Protein AF-A0A914VCS2-F1 (afdb_monomer)

Nearest PDB structures (foldseek):
  8whi-assembly1_A  TM=5.215E-01  e=3.392E-01  Homo sapiens
  4k92-assembly2_B  TM=4.241E-01  e=1.514E-01  Homo sapiens
  5oqr-assembly1_A  TM=2.358E-01  e=3.016E-02  Schizosaccharomyces pombe 972h-
  2ot8-assembly1_A  TM=2.738E-01  e=4.165E-02  Homo sapiens
  6igx-assembly2_D  TM=2.935E-01  e=9.716E-02  Homo sapiens

Solvent-accessible surface area (backbone atoms only — not comparable to full-atom values): 19300 Å² total; per-residue (Å²): 133,84,50,67,68,54,53,49,46,62,56,57,70,38,80,88,47,62,74,67,59,55,53,52,49,52,51,53,62,76,67,54,60,78,88,56,52,71,62,45,62,44,53,89,47,96,91,46,79,21,49,51,65,71,44,53,46,50,51,51,57,57,62,68,66,52,91,85,66,52,74,65,53,53,38,50,48,38,49,51,52,35,53,50,50,52,50,31,50,76,70,69,51,78,74,54,72,69,55,52,52,54,58,46,50,55,27,72,74,36,31,81,42,91,50,64,70,38,21,50,34,24,50,52,34,51,45,49,53,49,50,48,47,41,75,64,35,63,60,40,39,50,17,65,72,74,70,46,81,55,67,44,72,69,60,48,53,52,49,51,54,47,67,72,43,65,89,81,40,52,50,40,44,52,45,52,38,48,47,26,72,75,71,37,29,42,48,45,46,65,75,62,39,91,62,40,66,56,55,52,54,60,44,43,64,37,80,86,28,26,68,52,45,38,53,37,51,44,53,33,63,77,45,42,46,75,72,51,43,55,53,50,35,53,52,51,41,50,41,44,39,42,91,49,64,59,38,26,46,46,40,67,72,43,37,52,53,50,28,34,74,76,40,46,68,60,39,52,53,46,52,52,54,25,49,59,60,39,68,78,56,86,45,78,42,29,50,48,32,46,51,48,49,45,44,50,48,49,64,64,35,74,81,51,95,66,78,64,53,64,77,81,70,44,58,68,68,61,52,54,52,27,58,69,38,89,52,64,67,47,21,51,49,43,52,47,48,67,66,69,49,75,74,81,83,125

Secondary structure (DSSP, 8-state):
---HHHHHHHHHTTTTS-HHHHHHHHHHHHTS-GGGHHHHT--SSTT---HIIIIIIHHHHHHTT-S---HHHHHHHHHHHHHHHHHHHHTT-PPPHHHHHHHHHHHHHHTT-SSHHHHHHHHHHHHHHHHHHHHH-HHHHHHHHHT-----HHHHHHHHHHHTS-TT-HHHHHHHHHHHHHH-HHHHHHHH-TTHHHHHHHHTT-TTTHHHHHHHHHHHHHT--HHHHHHHHHHHHHHHTSS-HHHHHHIIIIIHHHHHHH-HHHHHHHHHHHHHHHHTS-SHHHHHHHHHHHHHHHHHHTTSSS---GGGTS-HHHHHHHHH-SSHHHHHHHHHHHHSSPP---

Mean predicted aligned error: 8.29 Å

Radius of gyration: 26.33 Å; Cα contacts (8 Å, |Δi|>4): 341; chains: 1; bounding box: 55×41×82 Å

Sequence (346 aa):
MLNVAELCALLAKQDDGSFVDSLLALRTILLLPSSSECHLNIRCCDQHSCFLTDRCLLRLLDASKRETLSSTQVHDIGRLLNSLVDTLRSLRISLSSAQKTSTLKYVWQYWDYPAEATRHQCIKLLESVLRLHLDDCVTCREARVDKSSAWCNWLVGVLETVVRSGEGLRSRYKALLCFATLTSPSTLTEKLGDDFPERLLLALNNRSVTVVVSELLCFLLSGASESQMRMWTTHLAAGLSSDCSWLRASLKERVIPLLFKNNSRMCISLLEEMSGELNNNPNNRTLDARLSIARLRLRFDKSSIESLSWNQLLDDDVMEDSLSHAEVELRLSAWHLLIDQPKLSQ

pLDDT: mean 85.02, std 12.31, range [35.25, 97.12]

Structure (mmCIF, N/CA/C/O backbone):
data_AF-A0A914VCS2-F1
#
_entry.id   AF-A0A914VCS2-F1
#
loop_
_atom_site.group_PDB
_atom_site.id
_atom_site.type_symbol
_atom_site.label_atom_id
_atom_site.label_alt_id
_atom_site.label_comp_id
_atom_site.label_asym_id
_atom_site.label_entity_id
_atom_site.label_seq_id
_atom_site.pdbx_PDB_ins_code
_atom_site.Cartn_x
_atom_site.Cartn_y
_atom_site.Cartn_z
_atom_site.occupancy
_atom_site.B_iso_or_equiv
_atom_site.auth_seq_id
_atom_site.auth_comp_id
_atom_site.auth_asym_id
_atom_site.auth_atom_id
_atom_site.pdbx_PDB_model_num
ATOM 1 N N . MET A 1 1 ? -31.214 12.475 29.892 1.00 47.31 1 MET A N 1
ATOM 2 C CA . MET A 1 1 ? -29.756 12.235 29.904 1.00 47.31 1 MET A CA 1
ATOM 3 C C . MET A 1 1 ? -29.535 10.988 30.728 1.00 47.31 1 MET A C 1
ATOM 5 O O . MET A 1 1 ? -30.020 10.980 31.849 1.00 47.31 1 MET A O 1
ATOM 9 N N . LEU A 1 2 ? -28.901 9.954 30.174 1.00 50.28 2 LEU A N 1
ATOM 10 C CA . LEU A 1 2 ? -28.537 8.776 30.962 1.00 50.28 2 LEU A CA 1
ATOM 11 C C . LEU A 1 2 ? -27.252 9.091 31.734 1.00 50.28 2 LEU A C 1
ATOM 13 O O . LEU A 1 2 ? -26.275 9.529 31.124 1.00 50.28 2 LEU A O 1
ATOM 17 N N . ASN A 1 3 ? -27.247 8.916 33.053 1.00 59.66 3 ASN A N 1
ATOM 18 C CA . ASN A 1 3 ? -26.027 9.069 33.845 1.00 59.66 3 ASN A CA 1
ATOM 19 C C . ASN A 1 3 ? -25.120 7.823 33.695 1.00 59.66 3 ASN A C 1
ATOM 21 O O . ASN A 1 3 ? -25.546 6.770 33.216 1.00 59.66 3 ASN A O 1
ATOM 25 N N . VAL A 1 4 ? -23.849 7.924 34.101 1.00 54.44 4 VAL A N 1
ATOM 26 C CA . VAL A 1 4 ? -22.877 6.814 33.991 1.00 54.44 4 VAL A CA 1
ATOM 27 C C . VAL A 1 4 ? -23.354 5.557 34.730 1.00 54.44 4 VAL A C 1
ATOM 29 O O . VAL A 1 4 ? -23.095 4.449 34.271 1.00 54.44 4 VAL A O 1
ATOM 32 N N . ALA A 1 5 ? -24.098 5.697 35.831 1.00 52.78 5 ALA A N 1
ATOM 33 C CA . ALA A 1 5 ? -24.648 4.562 36.569 1.00 52.78 5 ALA A CA 1
ATOM 34 C C . ALA A 1 5 ? -25.772 3.847 35.796 1.00 52.78 5 ALA A C 1
ATOM 36 O O . ALA A 1 5 ? -25.834 2.622 35.822 1.00 52.78 5 ALA A O 1
ATOM 37 N N . GLU A 1 6 ? -26.607 4.570 35.048 1.00 61.38 6 GLU A N 1
ATOM 38 C CA . GLU A 1 6 ? -27.643 4.005 34.174 1.00 61.38 6 GLU A CA 1
ATOM 39 C C . GLU A 1 6 ? -27.036 3.323 32.940 1.00 61.38 6 GLU A C 1
ATOM 41 O O . GLU A 1 6 ? -27.495 2.256 32.533 1.00 61.38 6 GLU A O 1
ATOM 46 N N . LEU A 1 7 ? -25.950 3.878 32.389 1.00 62.62 7 LEU A N 1
ATOM 47 C CA . LEU A 1 7 ? -25.159 3.250 31.323 1.00 62.62 7 LEU A CA 1
ATOM 48 C C . LEU A 1 7 ? -24.456 1.973 31.803 1.00 62.62 7 LEU A C 1
ATOM 50 O O . LEU A 1 7 ? -24.493 0.943 31.127 1.00 62.62 7 LEU A O 1
ATOM 54 N N . CYS A 1 8 ? -23.859 2.014 32.996 1.00 57.38 8 CYS A N 1
ATOM 55 C CA . CYS A 1 8 ? -23.298 0.840 33.656 1.00 57.38 8 CYS A CA 1
ATOM 56 C C . CYS A 1 8 ? -24.378 -0.201 33.961 1.00 57.38 8 CYS A C 1
ATOM 58 O O . CYS A 1 8 ? -24.124 -1.380 33.762 1.00 57.38 8 CYS A O 1
ATOM 60 N N . ALA A 1 9 ? -25.578 0.203 34.389 1.00 59.62 9 ALA A N 1
ATOM 61 C CA . ALA A 1 9 ? -26.693 -0.707 34.641 1.00 59.62 9 ALA A CA 1
ATOM 62 C C . ALA A 1 9 ? -27.235 -1.344 33.351 1.00 59.62 9 ALA A C 1
ATOM 64 O O . ALA A 1 9 ? -27.600 -2.516 33.368 1.00 59.62 9 ALA A O 1
ATOM 65 N N . LEU A 1 10 ? -27.249 -0.611 32.231 1.00 61.41 10 LEU A N 1
ATOM 66 C CA . LEU A 1 10 ? -27.598 -1.143 30.907 1.00 61.41 10 LEU A CA 1
ATOM 67 C C . LEU A 1 10 ? -26.599 -2.203 30.434 1.00 61.41 10 LEU A C 1
ATOM 69 O O . LEU A 1 10 ? -27.012 -3.234 29.910 1.00 61.41 10 LEU A O 1
ATOM 73 N N . LEU A 1 11 ? -25.300 -1.983 30.657 1.00 58.44 11 LEU A N 1
ATOM 74 C CA . LEU A 1 11 ? -24.283 -2.994 30.370 1.00 58.44 11 LEU A CA 1
ATOM 75 C C . LEU A 1 11 ? -24.355 -4.161 31.376 1.00 58.44 11 LEU A C 1
ATOM 77 O O . LEU A 1 11 ? -24.360 -5.319 30.965 1.00 58.44 11 LEU A O 1
ATOM 81 N N . ALA A 1 12 ? -24.460 -3.899 32.680 1.00 55.41 12 ALA A N 1
ATOM 82 C CA . ALA A 1 12 ? -24.444 -4.916 33.738 1.00 55.41 12 ALA A CA 1
ATOM 83 C C . ALA A 1 12 ? -25.676 -5.837 33.726 1.00 55.41 12 ALA A C 1
ATOM 85 O O . ALA A 1 12 ? -25.532 -7.038 33.923 1.00 55.41 12 ALA A O 1
ATOM 86 N N . LYS A 1 13 ? -26.878 -5.324 33.414 1.00 52.56 13 LYS A N 1
ATOM 87 C CA . LYS A 1 13 ? -28.100 -6.147 33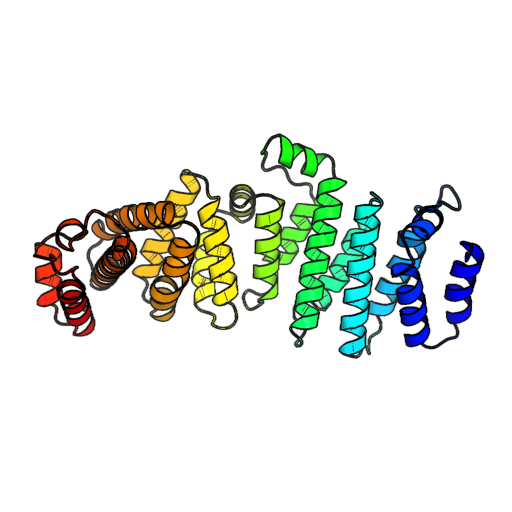.270 1.00 52.56 13 LYS A CA 1
ATOM 88 C C . LYS A 1 13 ? -28.026 -7.179 32.140 1.00 52.56 13 LYS A C 1
ATOM 90 O O . LYS A 1 13 ? -28.908 -8.022 32.039 1.00 52.56 13 LYS A O 1
ATOM 95 N N . GLN A 1 14 ? -27.012 -7.100 31.282 1.00 53.41 14 GLN A N 1
ATOM 96 C CA . GLN A 1 14 ? -26.847 -7.984 30.134 1.00 53.41 14 GLN A CA 1
ATOM 97 C C . GLN A 1 14 ? -25.684 -8.965 30.261 1.00 53.41 14 GLN A C 1
ATOM 99 O O . GLN A 1 14 ? -25.442 -9.707 29.313 1.00 53.41 14 GLN A O 1
ATOM 104 N N . ASP A 1 15 ? -25.004 -9.028 31.412 1.00 48.25 15 ASP A N 1
ATOM 105 C CA . ASP A 1 15 ? -24.100 -10.156 31.679 1.00 48.25 15 ASP A CA 1
ATOM 106 C C . ASP A 1 15 ? -24.869 -11.505 31.736 1.00 48.25 15 ASP A C 1
ATOM 108 O O . ASP A 1 15 ? -24.266 -12.545 31.493 1.00 48.25 15 ASP A O 1
ATOM 112 N N . ASP A 1 16 ? -26.206 -11.472 31.895 1.00 47.22 16 ASP A N 1
ATOM 113 C CA . ASP A 1 16 ? -27.136 -12.618 31.785 1.00 47.22 16 ASP A CA 1
ATOM 114 C C . ASP A 1 16 ? -27.896 -12.706 30.428 1.00 47.22 16 ASP A C 1
ATOM 116 O O . ASP A 1 16 ? -28.773 -13.555 30.256 1.00 47.22 16 ASP A O 1
ATOM 120 N N . GLY A 1 17 ? -27.614 -11.825 29.451 1.00 53.75 17 GLY A N 1
ATOM 121 C CA . GLY A 1 17 ? -28.426 -11.620 28.233 1.00 53.75 17 GLY A CA 1
ATOM 122 C C . GLY A 1 17 ? -27.715 -11.867 26.891 1.00 53.75 17 GLY A C 1
ATOM 123 O O . GLY A 1 17 ? -26.509 -12.107 26.823 1.00 53.75 17 GLY A O 1
ATOM 124 N N . SER A 1 18 ? -28.475 -11.816 25.783 1.00 60.72 18 SER A N 1
ATOM 125 C CA . SER A 1 18 ? -27.974 -12.142 24.440 1.00 60.72 18 SER A CA 1
ATOM 126 C C . SER A 1 18 ? -26.888 -11.160 23.971 1.00 60.72 18 SER A C 1
ATOM 128 O O . SER A 1 18 ? -27.003 -9.943 24.096 1.00 60.72 18 SER A O 1
ATOM 130 N N . PHE A 1 19 ? -25.826 -11.698 23.370 1.00 62.53 19 PHE A N 1
ATOM 131 C CA . PHE A 1 19 ? -24.707 -10.951 22.777 1.00 62.53 19 PHE A CA 1
ATOM 132 C C . PHE A 1 19 ? -25.129 -9.766 21.890 1.00 62.53 19 PHE A C 1
ATOM 134 O O . PHE A 1 19 ? -24.461 -8.733 21.848 1.00 62.53 19 PHE A O 1
ATOM 141 N N . VAL A 1 20 ? -26.239 -9.934 21.170 1.00 62.41 20 VAL A N 1
ATOM 142 C CA . VAL A 1 20 ? -26.783 -8.949 20.232 1.00 62.41 20 VAL A CA 1
ATOM 143 C C . VAL A 1 20 ? -27.270 -7.705 20.972 1.00 62.41 20 VAL A C 1
ATOM 145 O O . VAL A 1 20 ? -27.025 -6.587 20.516 1.00 62.41 20 VAL A O 1
ATOM 148 N N . ASP A 1 21 ? -27.867 -7.879 22.149 1.00 64.69 21 ASP A N 1
ATOM 149 C CA . ASP A 1 21 ? -28.397 -6.771 22.939 1.00 64.69 21 ASP A CA 1
ATOM 150 C C . ASP A 1 21 ? -27.270 -5.887 23.493 1.00 64.69 21 ASP A C 1
ATOM 152 O O . ASP A 1 21 ? -27.409 -4.662 23.544 1.00 64.69 21 ASP A O 1
ATOM 156 N N . SER A 1 22 ? -26.111 -6.483 23.803 1.00 66.25 22 SER A N 1
ATOM 157 C CA . SER A 1 22 ? -24.919 -5.747 24.247 1.00 66.25 22 SER A CA 1
ATOM 158 C C . SER A 1 22 ? -24.288 -4.928 23.127 1.00 66.25 22 SER A C 1
ATOM 160 O O . SER A 1 22 ? -23.850 -3.799 23.359 1.00 66.25 22 SER A O 1
ATOM 162 N N . LEU A 1 23 ? -24.283 -5.445 21.894 1.00 65.50 23 LEU A N 1
ATOM 163 C CA . LEU A 1 23 ? -23.828 -4.680 20.731 1.00 65.50 23 LEU A CA 1
ATOM 164 C C . LEU A 1 23 ? -24.790 -3.536 20.389 1.00 65.50 23 LEU A C 1
ATOM 166 O O . LEU A 1 23 ? -24.335 -2.444 20.047 1.00 65.50 23 LEU A O 1
ATOM 170 N N . LEU A 1 24 ? -26.103 -3.748 20.517 1.00 69.56 24 LEU A N 1
ATOM 171 C CA . LEU A 1 24 ? -27.112 -2.703 20.319 1.00 69.56 24 LEU A CA 1
ATOM 172 C C . LEU A 1 24 ? -27.000 -1.591 21.369 1.00 69.56 24 LEU A C 1
ATOM 174 O O . LEU A 1 24 ? -27.057 -0.409 21.017 1.00 69.56 24 LEU A O 1
ATOM 178 N N . ALA A 1 25 ? -26.775 -1.946 22.636 1.00 69.81 25 ALA A N 1
ATOM 179 C CA . ALA A 1 25 ? -26.539 -0.979 23.704 1.00 69.81 25 ALA A CA 1
ATOM 180 C C . ALA A 1 25 ? -25.274 -0.148 23.435 1.00 69.81 25 ALA A C 1
ATOM 182 O O . ALA A 1 25 ? -25.335 1.080 23.428 1.00 69.81 25 ALA A O 1
ATOM 183 N N . LEU A 1 26 ? -24.147 -0.795 23.114 1.00 69.75 26 LEU A N 1
ATOM 184 C CA . LEU A 1 26 ? -22.894 -0.103 22.785 1.00 69.75 26 LEU A CA 1
ATOM 185 C C . LEU A 1 26 ? -23.028 0.791 21.551 1.00 69.75 26 LEU A C 1
ATOM 187 O O . LEU A 1 26 ? -22.541 1.920 21.551 1.00 69.75 26 LEU A O 1
ATOM 191 N N . ARG A 1 27 ? -23.735 0.325 20.518 1.00 70.06 27 ARG A N 1
ATOM 192 C CA . ARG A 1 27 ? -24.045 1.129 19.332 1.00 70.06 27 ARG A CA 1
ATOM 193 C C . ARG A 1 27 ? -24.845 2.374 19.695 1.00 70.06 27 ARG A C 1
ATOM 195 O O . ARG A 1 27 ? -24.551 3.446 19.183 1.00 70.06 27 ARG A O 1
ATOM 202 N N . THR A 1 28 ? -25.836 2.237 20.571 1.00 72.06 28 THR A N 1
ATOM 203 C CA . THR A 1 28 ? -26.654 3.366 21.024 1.00 72.06 28 THR A CA 1
ATOM 204 C C . THR A 1 28 ? -25.795 4.387 21.761 1.00 72.06 28 THR A C 1
ATOM 206 O O . THR A 1 28 ? -25.890 5.570 21.464 1.00 72.06 28 THR A O 1
ATOM 209 N N . ILE A 1 29 ? -24.900 3.933 22.644 1.00 68.75 29 ILE A N 1
ATOM 210 C CA . ILE A 1 29 ? -23.992 4.792 23.419 1.00 68.75 29 ILE A CA 1
ATOM 211 C C . ILE A 1 29 ? -23.012 5.547 22.513 1.00 68.75 29 ILE A C 1
ATOM 213 O O . ILE A 1 29 ? -22.837 6.751 22.672 1.00 68.75 29 ILE A O 1
ATOM 217 N N . LEU A 1 30 ? -22.392 4.856 21.552 1.00 67.69 30 LEU A N 1
ATOM 218 C CA . LEU A 1 30 ? -21.390 5.439 20.650 1.00 67.69 30 LEU A CA 1
ATOM 219 C C . LEU A 1 30 ? -21.984 6.355 19.570 1.00 67.69 30 LEU A C 1
ATOM 221 O O . LEU A 1 30 ? -21.239 7.067 18.905 1.00 67.69 30 LEU A O 1
ATOM 225 N N . LEU A 1 31 ? -23.306 6.337 19.386 1.00 68.75 31 LEU A N 1
ATOM 226 C CA . LEU A 1 31 ? -24.029 7.213 18.458 1.00 68.75 31 LEU A CA 1
ATOM 227 C C . LEU A 1 31 ? -24.769 8.357 19.172 1.00 68.75 31 LEU A C 1
ATOM 229 O O . LEU A 1 31 ? -25.534 9.077 18.527 1.00 68.75 31 LEU A O 1
ATOM 233 N N . LEU A 1 32 ? -24.580 8.529 20.487 1.00 65.94 32 LEU A N 1
ATOM 234 C CA . LEU A 1 32 ? -25.191 9.634 21.223 1.00 65.94 32 LEU A CA 1
ATOM 235 C C . LEU A 1 32 ? -24.641 10.993 20.738 1.00 65.94 32 LEU A C 1
ATOM 237 O O . LEU A 1 32 ? -23.452 11.098 20.444 1.00 65.94 32 LEU A O 1
ATOM 241 N N . PRO A 1 33 ? -25.471 12.055 20.687 1.00 55.56 33 PRO A N 1
ATOM 242 C CA . PRO A 1 33 ? -25.037 13.392 20.277 1.00 55.56 33 PRO A CA 1
ATOM 243 C C . PRO A 1 33 ? -23.915 13.946 21.163 1.00 55.56 33 PRO A C 1
ATOM 245 O O . PRO A 1 33 ? -23.874 13.664 22.364 1.00 55.56 33 PRO A O 1
ATOM 248 N N . SER A 1 34 ? -23.078 14.819 20.598 1.00 53.75 34 SER A N 1
ATOM 249 C CA . SER A 1 34 ? -21.844 15.361 21.193 1.00 53.75 34 SER A CA 1
ATOM 250 C C . SER A 1 34 ? -22.007 16.007 22.577 1.00 53.75 34 SER A C 1
ATOM 252 O O . SER A 1 34 ? -21.081 16.011 23.380 1.00 53.75 34 SER A O 1
ATOM 254 N N . SER A 1 35 ? -23.205 16.490 22.923 1.00 46.53 35 SER A N 1
ATOM 255 C CA . SER A 1 35 ? -23.522 17.007 24.265 1.00 46.53 35 SER A CA 1
ATOM 256 C C . SER A 1 35 ? -23.464 15.944 25.376 1.00 46.53 35 SER A C 1
ATOM 258 O O . SER A 1 35 ? -23.393 16.288 26.552 1.00 46.53 35 SER A O 1
ATOM 260 N N . SER A 1 36 ? -23.500 14.655 25.021 1.00 51.56 36 SER A N 1
ATOM 261 C CA . SER A 1 36 ? -23.467 13.503 25.942 1.00 51.56 36 SER A CA 1
ATOM 262 C C . SER A 1 36 ? -22.050 12.972 26.189 1.00 51.56 36 SER A C 1
ATOM 264 O O . SER A 1 36 ? -21.826 12.231 27.146 1.00 51.56 36 SER A O 1
ATOM 266 N N . GLU A 1 37 ? -21.086 13.347 25.340 1.00 55.19 37 GLU A N 1
ATOM 267 C CA . GLU A 1 37 ? -19.701 12.855 25.383 1.00 55.19 37 GLU A CA 1
ATOM 268 C C . GLU A 1 37 ? -18.983 13.263 26.680 1.00 55.19 37 GLU A C 1
ATOM 270 O O . GLU A 1 37 ? -18.109 12.545 27.169 1.00 55.19 37 GLU A O 1
ATOM 275 N N . CYS A 1 38 ? -19.428 14.360 27.305 1.00 52.78 38 CYS A N 1
ATOM 276 C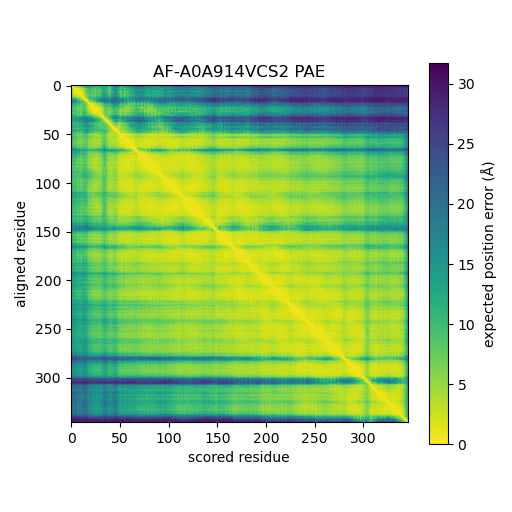 CA . CYS A 1 38 ? -18.862 14.885 28.545 1.00 52.78 38 CYS A CA 1
ATOM 277 C C . CYS A 1 38 ? -18.992 13.916 29.735 1.00 52.78 38 CYS A C 1
ATOM 279 O O . CYS A 1 38 ? -18.153 13.954 30.629 1.00 52.78 38 CYS A O 1
ATOM 281 N N . HIS A 1 39 ? -19.994 13.024 29.747 1.00 60.91 39 HIS A N 1
ATOM 282 C CA . HIS A 1 39 ? -20.167 12.027 30.816 1.00 60.91 39 HIS A CA 1
ATOM 283 C C . HIS A 1 39 ? -19.402 10.722 30.565 1.00 60.91 39 HIS A C 1
ATOM 285 O O . HIS A 1 39 ? -19.072 10.010 31.510 1.00 60.91 39 HIS A O 1
ATOM 291 N N . LEU A 1 40 ? -19.083 10.417 29.305 1.00 67.25 40 LEU A N 1
ATOM 292 C CA . LEU A 1 40 ? -18.370 9.195 28.915 1.00 67.25 40 LEU A CA 1
ATOM 293 C C . LEU A 1 40 ? -16.860 9.278 29.206 1.00 67.25 40 LEU A C 1
ATOM 295 O O . LEU A 1 40 ? -16.197 8.247 29.331 1.00 67.25 40 LEU A O 1
ATOM 299 N N . ASN A 1 41 ? -16.336 10.500 29.362 1.00 68.56 41 ASN A N 1
ATOM 300 C CA . ASN A 1 41 ? -14.940 10.794 29.703 1.00 68.56 41 ASN A CA 1
ATOM 301 C C . ASN A 1 41 ? -14.699 11.003 31.216 1.00 68.56 41 ASN A C 1
ATOM 303 O O . ASN A 1 41 ? -13.614 11.401 31.632 1.00 68.56 41 ASN A O 1
ATOM 307 N N . ILE A 1 42 ? -15.703 10.772 32.069 1.00 68.31 42 ILE A N 1
ATOM 308 C CA . ILE A 1 42 ? -15.546 10.971 33.515 1.00 68.31 42 ILE A CA 1
ATOM 309 C C . ILE A 1 42 ? -14.862 9.749 34.133 1.00 68.31 42 ILE A C 1
ATOM 311 O O . ILE A 1 42 ? -15.289 8.607 33.944 1.00 68.31 42 ILE A O 1
ATOM 315 N N . ARG A 1 43 ? -13.810 10.007 34.912 1.00 72.12 43 ARG A N 1
ATOM 316 C CA . ARG A 1 43 ? -13.189 9.024 35.805 1.00 72.12 43 ARG A CA 1
ATOM 317 C C . ARG A 1 43 ? -14.084 8.796 37.011 1.00 72.12 43 ARG A C 1
ATOM 319 O O . ARG A 1 43 ? -14.485 9.757 37.661 1.00 72.12 43 ARG A O 1
ATOM 326 N N . CYS A 1 44 ? -14.376 7.539 37.337 1.00 73.31 44 CYS A N 1
ATOM 327 C CA . CYS A 1 44 ? -15.100 7.228 38.571 1.00 73.31 44 CYS A CA 1
ATOM 328 C C . CYS A 1 44 ? -14.175 7.149 39.799 1.00 73.31 44 CYS A C 1
ATOM 330 O O . CYS A 1 44 ? -14.643 7.374 40.911 1.00 73.31 44 CYS A O 1
ATOM 332 N N . CYS A 1 45 ? -12.885 6.848 39.611 1.00 74.62 45 CYS A N 1
ATOM 333 C CA . CYS A 1 45 ? -11.844 6.868 40.644 1.00 74.62 45 CYS A CA 1
ATOM 334 C C . CYS A 1 45 ? -10.441 6.860 40.007 1.00 74.62 45 CYS A C 1
ATOM 336 O O . CYS A 1 45 ? -10.318 6.725 38.790 1.00 74.62 45 CYS A O 1
ATOM 338 N N . ASP A 1 46 ? -9.386 6.934 40.825 1.00 72.81 46 ASP A N 1
ATOM 339 C CA . ASP A 1 46 ? -7.983 6.949 40.367 1.00 72.81 46 ASP A CA 1
ATOM 340 C C . ASP A 1 46 ? -7.545 5.673 39.627 1.00 72.81 46 ASP A C 1
ATOM 342 O O . ASP A 1 46 ? -6.568 5.689 38.882 1.00 72.81 46 ASP A O 1
ATOM 346 N N . GLN A 1 47 ? -8.271 4.566 39.811 1.00 72.44 47 GLN A N 1
ATOM 347 C CA . GLN A 1 47 ? -7.991 3.287 39.148 1.00 72.44 47 GLN A CA 1
ATOM 348 C C . GLN A 1 47 ? -8.608 3.181 37.745 1.00 72.44 47 GLN A C 1
ATOM 350 O O . GLN A 1 47 ? -8.262 2.264 37.004 1.00 72.44 47 GLN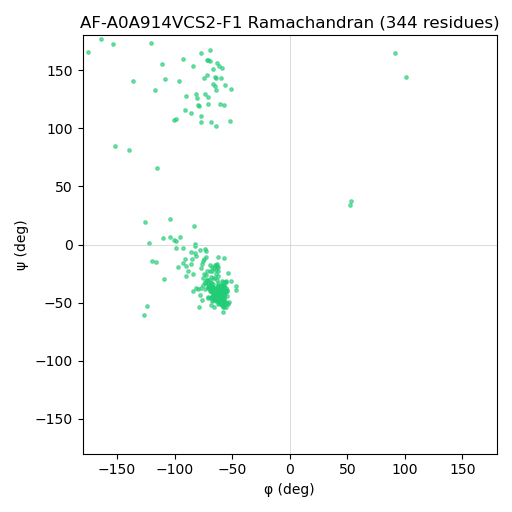 A O 1
ATOM 355 N N . HIS A 1 48 ? -9.516 4.091 37.379 1.00 75.56 48 HIS A N 1
ATOM 356 C CA . HIS A 1 48 ? -10.256 4.044 36.120 1.00 75.56 48 HIS A CA 1
ATOM 357 C C . HIS A 1 48 ? -9.930 5.254 35.242 1.00 75.56 48 HIS A C 1
ATOM 359 O O . HIS A 1 48 ? -9.934 6.401 35.688 1.00 75.56 48 HIS A O 1
ATOM 365 N N . SER A 1 49 ? -9.664 4.986 33.967 1.00 79.50 49 SER A N 1
ATOM 366 C CA . SER A 1 49 ? -9.294 5.971 32.952 1.00 79.50 49 SER A CA 1
ATOM 367 C C . SER A 1 49 ? -10.519 6.718 32.436 1.00 79.50 49 SER A C 1
ATOM 369 O O . SER A 1 49 ? -10.523 7.947 32.452 1.00 79.50 49 SER A O 1
ATOM 371 N N . CYS A 1 50 ? -11.534 5.980 31.976 1.00 83.94 50 CYS A N 1
ATOM 372 C CA . CYS A 1 50 ? -12.871 6.455 31.615 1.00 83.94 50 CYS A CA 1
ATOM 373 C C . CYS A 1 50 ? -13.773 5.264 31.238 1.00 83.94 50 CYS A C 1
ATOM 375 O O . CYS A 1 50 ? -13.311 4.156 30.952 1.00 83.94 50 CYS A O 1
ATOM 377 N N . PHE A 1 51 ? -15.086 5.497 31.174 1.00 82.75 51 PHE A N 1
ATOM 378 C CA . PHE A 1 51 ? -16.067 4.460 30.829 1.00 82.75 51 PHE A CA 1
ATOM 379 C C . PHE A 1 51 ? -15.825 3.831 29.442 1.00 82.75 51 PHE A C 1
ATOM 381 O O . PHE A 1 51 ? -16.026 2.627 29.244 1.00 82.75 51 PHE A O 1
ATOM 388 N N . LEU A 1 52 ? -15.360 4.630 28.479 1.00 84.75 52 LEU A N 1
ATOM 389 C CA . LEU A 1 52 ? -15.095 4.175 27.113 1.00 84.75 52 LEU A CA 1
ATOM 390 C C . LEU A 1 52 ? -13.968 3.135 27.050 1.00 84.75 52 LEU A C 1
ATOM 392 O O . LEU A 1 52 ? -14.121 2.099 26.402 1.00 84.75 52 LEU A O 1
ATOM 396 N N . THR A 1 53 ? -12.852 3.372 27.739 1.00 86.75 53 THR A N 1
ATOM 397 C CA . THR A 1 53 ? -11.703 2.455 27.727 1.00 86.75 53 THR A CA 1
ATOM 398 C C . THR A 1 53 ? -11.908 1.268 28.656 1.00 86.75 53 THR A C 1
ATOM 400 O O . THR A 1 53 ? -11.541 0.146 28.314 1.00 86.75 53 THR A O 1
ATOM 403 N N . ASP A 1 54 ? -12.514 1.500 29.818 1.00 83.00 54 ASP A N 1
ATOM 404 C CA . ASP A 1 54 ? -12.531 0.509 30.894 1.00 83.00 54 ASP A CA 1
ATOM 405 C C . ASP A 1 54 ? -13.736 -0.429 30.803 1.00 83.00 54 ASP A C 1
ATOM 407 O O . ASP A 1 54 ? -13.727 -1.505 31.392 1.00 83.00 54 ASP A O 1
ATOM 411 N N . ARG A 1 55 ? -14.787 -0.053 30.062 1.00 82.94 55 ARG A N 1
ATOM 412 C CA . ARG A 1 55 ? -15.974 -0.900 29.871 1.00 82.94 55 ARG A CA 1
ATOM 413 C C . ARG A 1 55 ? -16.285 -1.155 28.409 1.00 82.94 55 ARG A C 1
ATOM 415 O O . ARG A 1 55 ? -16.390 -2.318 28.025 1.00 82.94 55 ARG A O 1
ATOM 422 N N . CYS A 1 56 ? -16.407 -0.112 27.588 1.00 85.31 56 CYS A N 1
ATOM 423 C CA . CYS A 1 56 ? -16.825 -0.291 26.193 1.00 85.31 56 CYS A CA 1
ATOM 424 C C . CYS A 1 56 ? -15.768 -1.043 25.373 1.00 85.31 56 CYS A C 1
ATOM 426 O O . CYS A 1 56 ? -16.098 -2.027 24.711 1.00 85.31 56 CYS A O 1
ATOM 428 N N . LEU A 1 57 ? -14.497 -0.630 25.456 1.00 89.69 57 LEU A N 1
ATOM 429 C CA . LEU A 1 57 ? -13.407 -1.298 24.741 1.00 89.69 57 LEU A CA 1
ATOM 430 C C . LEU A 1 57 ? -13.241 -2.746 25.204 1.00 89.69 57 LEU A C 1
ATOM 432 O O . LEU A 1 57 ? -13.229 -3.650 24.371 1.00 89.69 57 LEU A O 1
ATOM 436 N N . LEU A 1 58 ? -13.147 -2.971 26.520 1.00 87.25 58 LEU A N 1
ATOM 437 C CA . LEU A 1 58 ? -12.978 -4.317 27.075 1.00 87.25 58 LEU A CA 1
ATOM 438 C C . LEU A 1 58 ? -14.108 -5.248 26.636 1.00 87.25 58 LEU A C 1
ATOM 440 O O . LEU A 1 58 ? -13.829 -6.327 26.122 1.00 87.25 58 LEU A O 1
ATOM 444 N N . ARG A 1 59 ? -15.369 -4.805 26.719 1.00 86.44 59 ARG A N 1
ATOM 445 C CA . ARG A 1 59 ? -16.502 -5.626 26.278 1.00 86.44 59 ARG A CA 1
ATOM 446 C C . ARG A 1 59 ? -16.471 -5.958 24.794 1.00 86.44 59 ARG A C 1
ATOM 448 O O . ARG A 1 59 ? -16.775 -7.093 24.450 1.00 86.44 59 ARG A O 1
ATOM 455 N N . LEU A 1 60 ? -16.102 -5.019 23.920 1.00 89.44 60 LEU A N 1
ATOM 456 C CA . LEU A 1 60 ? -15.976 -5.301 22.484 1.00 89.44 60 LEU A CA 1
ATOM 457 C C . LEU A 1 60 ? -14.850 -6.303 22.190 1.00 89.44 60 LEU A C 1
ATOM 459 O O . LEU A 1 60 ? -15.008 -7.174 21.336 1.00 89.44 60 LEU A O 1
ATOM 463 N N . LEU A 1 61 ? -13.730 -6.209 22.910 1.00 91.06 61 LEU A N 1
ATOM 464 C CA . LEU A 1 61 ? -12.605 -7.133 22.756 1.00 91.06 61 LEU A CA 1
ATOM 465 C C . LEU A 1 61 ? -12.892 -8.515 23.352 1.00 91.06 61 LEU A C 1
ATOM 467 O O . LEU A 1 61 ? -12.423 -9.517 22.824 1.00 91.06 61 LEU A O 1
ATOM 471 N N . ASP A 1 62 ? -13.661 -8.605 24.433 1.00 88.69 62 ASP A N 1
ATOM 472 C CA . ASP A 1 62 ? -14.089 -9.893 24.986 1.00 88.69 62 ASP A CA 1
ATOM 473 C C . ASP A 1 62 ? -15.171 -10.537 24.115 1.00 88.69 62 ASP A C 1
ATOM 475 O O . ASP A 1 62 ? -15.127 -11.737 23.843 1.00 88.69 62 ASP A O 1
ATOM 479 N N . ALA A 1 63 ? -16.081 -9.725 23.574 1.00 85.94 63 ALA A N 1
ATOM 480 C CA . ALA A 1 63 ? -17.034 -10.129 22.548 1.00 85.94 63 ALA A CA 1
ATOM 481 C C . ALA A 1 63 ? -16.340 -10.755 21.329 1.00 85.94 63 ALA A C 1
ATOM 483 O O . ALA A 1 63 ? -16.828 -11.752 20.798 1.00 85.94 63 ALA A O 1
ATOM 484 N N . SER A 1 64 ? -15.193 -10.215 20.909 1.00 88.88 64 SER A N 1
ATOM 485 C CA . SER A 1 64 ? -14.485 -10.690 19.719 1.00 88.88 64 SER A CA 1
ATOM 486 C C . SER A 1 64 ? -13.735 -12.011 19.890 1.00 88.88 64 SER A C 1
ATOM 488 O O . SER A 1 64 ? -13.310 -12.596 18.893 1.00 88.88 64 SER A O 1
ATOM 490 N N . LYS A 1 65 ? -13.536 -12.465 21.134 1.00 87.38 65 LYS A N 1
ATOM 491 C CA . LYS A 1 65 ? -12.826 -13.714 21.461 1.00 87.38 65 LYS A CA 1
ATOM 492 C C . LYS A 1 65 ? -13.728 -14.949 21.432 1.00 87.38 65 LYS A C 1
ATOM 494 O O . LYS A 1 65 ? -13.228 -16.054 21.606 1.00 87.38 65 LYS A O 1
ATOM 499 N N . ARG A 1 66 ? -15.042 -14.783 21.258 1.00 84.00 66 ARG A N 1
ATOM 500 C CA . ARG A 1 66 ? -15.985 -15.909 21.209 1.00 84.00 66 ARG A CA 1
ATOM 501 C C . ARG A 1 66 ? -15.678 -16.794 19.995 1.00 84.00 66 ARG A C 1
ATOM 503 O O . ARG A 1 66 ? -15.519 -16.283 18.892 1.00 84.00 66 ARG A O 1
ATOM 510 N N . GLU A 1 67 ? -15.622 -18.110 20.198 1.00 70.69 67 GLU A N 1
ATOM 511 C CA . GLU A 1 67 ? -15.192 -19.072 19.167 1.00 70.69 67 GLU A CA 1
ATOM 512 C C . GLU A 1 67 ? -16.136 -19.132 17.954 1.00 70.69 67 GLU A C 1
ATOM 514 O O . GLU A 1 67 ? -15.698 -19.393 16.837 1.00 70.69 67 GLU A O 1
ATOM 519 N N . THR A 1 68 ? -17.426 -18.842 18.143 1.00 79.56 68 THR A N 1
ATOM 520 C CA . THR A 1 68 ? -18.459 -18.959 17.102 1.00 79.56 68 THR A CA 1
ATOM 521 C C . THR A 1 68 ? -19.053 -17.599 16.731 1.00 79.56 68 THR A C 1
ATOM 523 O O . THR A 1 68 ? -20.227 -17.327 16.995 1.00 79.56 68 THR A O 1
ATOM 526 N N . LEU A 1 69 ? -18.246 -16.718 16.136 1.00 85.12 69 LEU A N 1
ATOM 527 C CA . LEU A 1 69 ? -18.734 -15.448 15.589 1.00 85.12 69 LEU A CA 1
ATOM 528 C C . LEU A 1 69 ? -19.151 -15.603 14.124 1.00 85.12 69 LEU A C 1
ATOM 530 O O . LEU A 1 69 ? -18.383 -16.059 13.277 1.00 85.12 69 LEU A O 1
ATOM 534 N N . SER A 1 70 ? -20.370 -15.171 13.812 1.00 87.88 70 SER A N 1
ATOM 535 C CA . SER A 1 70 ? -20.828 -15.018 12.429 1.00 87.88 70 SER A CA 1
ATOM 536 C C . SER A 1 70 ? -20.129 -13.841 11.738 1.00 87.88 70 SER A C 1
ATOM 538 O O . SER A 1 70 ? -19.649 -12.906 12.382 1.00 87.88 70 SER A O 1
ATOM 540 N N . SER A 1 71 ? -20.104 -13.852 10.404 1.00 87.06 71 SER A N 1
ATOM 541 C CA . SER A 1 71 ? -19.476 -12.794 9.600 1.00 87.06 71 SER A CA 1
ATOM 542 C C . SER A 1 71 ? -20.046 -11.399 9.881 1.00 87.06 71 SER A C 1
ATOM 544 O O . SER A 1 71 ? -19.295 -10.422 9.903 1.00 87.06 71 SER A O 1
ATOM 546 N N . THR A 1 72 ? -21.352 -11.304 10.146 1.00 88.19 72 THR A N 1
ATOM 547 C CA . THR A 1 72 ? -22.034 -10.058 10.523 1.00 88.19 72 THR A CA 1
ATOM 548 C C . THR A 1 72 ? -21.562 -9.554 11.880 1.00 88.19 72 THR A C 1
ATOM 550 O O . THR A 1 72 ? -21.251 -8.375 12.013 1.00 88.19 72 THR A O 1
ATOM 553 N N . GLN A 1 73 ? -21.417 -10.444 12.863 1.00 89.69 73 GLN A N 1
ATOM 554 C CA . GLN A 1 73 ? -20.933 -10.084 14.195 1.00 89.69 73 GLN A CA 1
ATOM 555 C C . GLN A 1 73 ? -19.480 -9.614 14.159 1.00 89.69 73 GLN A C 1
ATOM 557 O O . GLN A 1 73 ? -19.169 -8.591 14.762 1.00 89.69 73 GLN A O 1
ATOM 562 N N . VAL A 1 74 ? -18.601 -10.298 13.416 1.00 91.00 74 VAL A N 1
ATOM 563 C CA . VAL A 1 74 ? -17.220 -9.830 13.214 1.00 91.00 74 VAL A CA 1
ATOM 564 C C . VAL A 1 74 ? -17.239 -8.429 12.596 1.00 91.00 74 VAL A C 1
ATOM 566 O O . VAL A 1 74 ? -16.618 -7.504 13.111 1.00 91.00 74 VAL A O 1
ATOM 569 N N . HIS A 1 75 ? -18.013 -8.219 11.532 1.00 90.38 75 HIS A N 1
ATOM 570 C CA . HIS A 1 75 ? -18.112 -6.899 10.913 1.00 90.38 75 HIS A CA 1
ATOM 571 C C . HIS A 1 75 ? -18.618 -5.814 11.886 1.00 90.38 75 HIS A C 1
ATOM 573 O O . HIS A 1 75 ? -18.034 -4.729 11.956 1.00 90.38 75 HIS A O 1
ATOM 579 N N . ASP A 1 76 ? -19.664 -6.106 12.662 1.00 88.25 76 ASP A N 1
ATOM 580 C CA . ASP A 1 76 ? -20.267 -5.171 13.614 1.00 88.25 76 ASP A CA 1
ATOM 581 C C . ASP A 1 76 ? -19.327 -4.804 14.761 1.00 88.25 76 ASP A C 1
ATOM 583 O O . ASP A 1 76 ? -19.195 -3.618 15.076 1.00 88.25 76 ASP A O 1
ATOM 587 N N . ILE A 1 77 ? -18.622 -5.781 15.340 1.00 91.06 77 ILE A N 1
ATOM 588 C CA . ILE A 1 77 ? -17.591 -5.518 16.351 1.00 91.06 77 ILE A CA 1
ATOM 589 C C . ILE A 1 77 ? -16.506 -4.618 15.758 1.00 91.06 77 ILE A C 1
ATOM 591 O O . ILE A 1 77 ? -16.157 -3.605 16.361 1.00 91.06 77 ILE A O 1
ATOM 595 N N . GLY A 1 78 ? -16.000 -4.942 14.563 1.00 92.62 78 GLY A N 1
ATOM 596 C CA . GLY A 1 78 ? -14.973 -4.142 13.894 1.00 92.62 78 GLY A CA 1
ATOM 597 C C . GLY A 1 78 ? -15.416 -2.698 13.652 1.00 92.62 78 GLY A C 1
ATOM 598 O O . GLY A 1 78 ? -14.646 -1.764 13.879 1.00 92.62 78 GLY A O 1
ATOM 599 N N . ARG A 1 79 ? -16.673 -2.493 13.250 1.00 91.31 79 ARG A N 1
ATOM 600 C CA . ARG A 1 79 ? -17.256 -1.158 13.075 1.00 91.31 79 ARG A CA 1
ATOM 601 C C . ARG A 1 79 ? -17.349 -0.396 14.399 1.00 91.31 79 ARG A C 1
ATO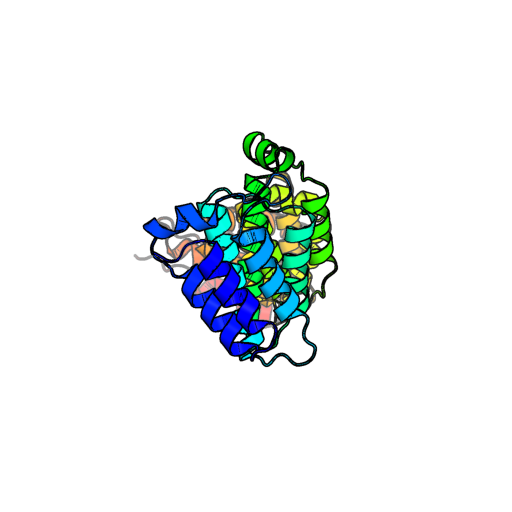M 603 O O . ARG A 1 79 ? -16.970 0.770 14.443 1.00 91.31 79 ARG A O 1
ATOM 610 N N . LEU A 1 80 ? -17.819 -1.040 15.468 1.00 89.94 80 LEU A N 1
ATOM 611 C CA . LEU A 1 80 ? -17.933 -0.415 16.790 1.00 89.94 80 LEU A CA 1
ATOM 612 C C . LEU A 1 80 ? -16.565 -0.086 17.391 1.00 89.94 80 LEU A C 1
ATOM 614 O O . LEU A 1 80 ? -16.406 0.988 17.964 1.00 89.94 80 LEU A O 1
ATOM 618 N N . LEU A 1 81 ? -15.568 -0.958 17.212 1.00 94.12 81 LEU A N 1
ATOM 619 C CA . LEU A 1 81 ? -14.187 -0.684 17.611 1.00 94.12 81 LEU A CA 1
ATOM 620 C C . LEU A 1 81 ? -13.628 0.536 16.872 1.00 94.12 81 LEU A C 1
ATOM 622 O O . LEU A 1 81 ? -13.025 1.395 17.507 1.00 94.12 81 LEU A O 1
ATOM 626 N N . ASN A 1 82 ? -13.862 0.650 15.560 1.00 92.06 82 ASN A N 1
ATOM 627 C CA . ASN A 1 82 ? -13.465 1.835 14.793 1.00 92.06 82 ASN A CA 1
ATOM 628 C C . ASN A 1 82 ? -14.110 3.108 15.349 1.00 92.06 82 ASN A C 1
ATOM 630 O O . ASN A 1 82 ? -13.400 4.061 15.656 1.00 92.06 82 ASN A O 1
ATOM 634 N N . SER A 1 83 ? -15.436 3.106 15.522 1.00 89.25 83 SER A N 1
ATOM 635 C CA . SER A 1 83 ? -16.161 4.250 16.083 1.00 89.25 83 SER A CA 1
ATOM 636 C C . SER A 1 83 ? -15.637 4.628 17.466 1.00 89.25 83 SER A C 1
ATOM 638 O O . SER A 1 83 ? -15.376 5.797 17.716 1.00 89.25 83 SER A O 1
ATOM 640 N N . LEU A 1 84 ? -15.411 3.644 18.337 1.00 90.88 84 LEU A N 1
ATOM 641 C CA . LEU A 1 84 ? -14.872 3.871 19.671 1.00 90.88 84 LEU A CA 1
ATOM 642 C C . LEU A 1 84 ? -13.475 4.501 19.623 1.00 90.88 84 LEU A C 1
ATOM 644 O O . LEU A 1 84 ? -13.243 5.489 20.308 1.00 90.88 84 LEU A O 1
ATOM 648 N N . VAL A 1 85 ? -12.546 3.965 18.824 1.00 91.38 85 VAL A N 1
ATOM 649 C CA . VAL A 1 85 ? -11.185 4.522 18.711 1.00 91.38 85 VAL A CA 1
ATOM 650 C C . VAL A 1 85 ? -11.211 5.929 18.105 1.00 91.38 85 VAL A C 1
ATOM 652 O O . VAL A 1 85 ? -10.475 6.801 18.565 1.00 91.38 85 VAL A O 1
ATOM 655 N N . ASP A 1 86 ? -12.082 6.180 17.126 1.00 88.38 86 ASP A N 1
ATOM 656 C CA . ASP A 1 86 ? -12.272 7.512 16.548 1.00 88.38 86 ASP A CA 1
ATOM 657 C C . ASP A 1 86 ? -12.796 8.513 17.599 1.00 88.38 86 ASP A C 1
ATOM 659 O O . ASP A 1 86 ? -12.267 9.624 17.682 1.00 88.38 86 ASP A O 1
ATOM 663 N N . THR A 1 87 ? -13.753 8.110 18.446 1.00 85.81 87 THR A N 1
ATOM 664 C CA . THR A 1 87 ? -14.253 8.909 19.582 1.00 85.81 87 THR A CA 1
ATOM 665 C C . THR A 1 87 ? -13.178 9.132 20.647 1.00 85.81 87 THR A C 1
ATOM 667 O O . THR A 1 87 ? -13.019 10.238 21.154 1.00 85.81 87 THR A O 1
ATOM 670 N N . LEU A 1 88 ? -12.391 8.110 20.991 1.00 89.06 88 LEU A N 1
ATOM 671 C CA . LEU A 1 88 ? -11.282 8.271 21.938 1.00 89.06 88 LEU A CA 1
ATOM 672 C C . LEU A 1 88 ? -10.274 9.302 21.423 1.00 89.06 88 LEU A C 1
ATOM 674 O O . LEU A 1 88 ? -9.838 10.171 22.175 1.00 89.06 88 LEU A O 1
ATOM 678 N N . ARG A 1 89 ? -9.961 9.261 20.124 1.00 87.56 89 ARG A N 1
ATOM 679 C CA . ARG A 1 89 ? -9.079 10.239 19.487 1.00 87.56 89 ARG A CA 1
ATOM 680 C C . ARG A 1 89 ? -9.678 11.650 19.488 1.00 87.56 89 ARG A C 1
ATOM 682 O O . ARG A 1 89 ? -8.951 12.589 19.802 1.00 87.56 89 ARG A O 1
ATOM 689 N N . SER A 1 90 ? -10.966 11.826 19.168 1.00 86.81 90 SER A N 1
ATOM 690 C CA . SER A 1 90 ? -11.604 13.158 19.188 1.00 86.81 90 SER A CA 1
ATOM 691 C C . SER A 1 90 ? -11.609 13.769 20.591 1.00 86.81 90 SER A C 1
ATOM 693 O O . SER A 1 90 ? -11.367 14.965 20.744 1.00 86.81 90 SER A O 1
ATOM 695 N N . LEU A 1 91 ? -11.788 12.932 21.614 1.00 85.00 91 LEU A N 1
ATOM 696 C CA . LEU A 1 91 ? -11.747 13.318 23.024 1.00 85.00 91 LEU A CA 1
ATOM 697 C C . LEU A 1 91 ? -10.324 13.398 23.605 1.00 85.00 91 LEU A C 1
ATOM 699 O O . LEU A 1 91 ? -10.173 13.713 24.784 1.00 85.00 91 LEU A O 1
ATOM 703 N N . ARG A 1 92 ? -9.283 13.132 22.799 1.00 86.62 92 ARG A N 1
ATOM 704 C CA . ARG A 1 92 ? -7.867 13.078 23.216 1.00 86.62 92 ARG A CA 1
ATOM 705 C C . ARG A 1 92 ? -7.618 12.137 24.402 1.00 86.62 92 ARG A C 1
ATOM 707 O O . ARG A 1 92 ? -6.808 12.423 25.281 1.00 86.62 92 ARG A O 1
ATOM 714 N N . ILE A 1 93 ? -8.327 11.014 24.425 1.00 87.25 93 ILE A N 1
ATOM 715 C CA . ILE A 1 93 ? -8.173 9.966 25.429 1.00 87.25 93 ILE A CA 1
ATOM 716 C C . ILE A 1 93 ? -7.144 8.958 24.919 1.00 87.25 93 ILE A C 1
ATOM 718 O O . ILE A 1 93 ? -7.371 8.257 23.931 1.00 87.25 93 ILE A O 1
ATOM 722 N N . SER A 1 94 ? -6.023 8.863 25.625 1.00 87.94 94 SER A N 1
ATOM 723 C CA . SER A 1 94 ? -4.962 7.913 25.307 1.00 87.94 94 SER A CA 1
ATOM 724 C C . SER A 1 94 ? -5.341 6.486 25.705 1.00 87.94 94 SER A C 1
ATOM 726 O O . SER A 1 94 ? -5.939 6.244 26.753 1.00 87.94 94 SER A O 1
ATOM 728 N N . LEU A 1 95 ? -4.922 5.516 24.892 1.00 90.44 95 LEU A N 1
ATOM 729 C CA . LEU A 1 95 ? -5.008 4.094 25.230 1.00 90.44 95 LEU A CA 1
ATOM 730 C C . LEU A 1 95 ? -3.682 3.604 25.813 1.00 90.44 95 LEU A C 1
ATOM 732 O O . LEU A 1 95 ? -2.604 3.929 25.295 1.00 90.44 95 LEU A O 1
ATOM 736 N N . SER A 1 96 ? -3.760 2.752 26.837 1.00 90.56 96 SER A N 1
ATOM 737 C CA . SER A 1 96 ? -2.582 2.047 27.350 1.00 90.56 96 SER A CA 1
ATOM 738 C C . SER A 1 96 ? -1.999 1.112 26.284 1.00 90.56 96 SER A C 1
ATOM 740 O O . SER A 1 96 ? -2.705 0.639 25.388 1.00 90.56 96 SER A O 1
ATOM 742 N N . SER A 1 97 ? -0.707 0.789 26.384 1.00 89.00 97 SER A N 1
ATOM 743 C CA . SER A 1 97 ? -0.056 -0.140 25.449 1.00 89.00 97 SER A CA 1
ATOM 744 C C . SER A 1 97 ? -0.746 -1.510 25.416 1.00 89.00 97 SER A C 1
ATOM 746 O O . SER A 1 97 ? -0.893 -2.094 24.347 1.00 89.00 97 SER A O 1
ATOM 748 N N . ALA A 1 98 ? -1.241 -2.000 26.559 1.00 90.56 98 ALA A N 1
ATOM 749 C CA . ALA A 1 98 ? -1.973 -3.264 26.641 1.00 90.56 98 ALA A CA 1
ATOM 750 C C . ALA A 1 98 ? -3.316 -3.218 25.889 1.00 90.56 98 ALA A C 1
ATOM 752 O O . ALA A 1 98 ? -3.659 -4.166 25.178 1.00 90.56 98 ALA A O 1
ATOM 753 N N . GLN A 1 99 ? -4.051 -2.106 25.996 1.00 93.12 99 GLN A N 1
ATOM 754 C CA . GLN A 1 99 ? -5.296 -1.887 25.255 1.00 93.12 99 GLN A CA 1
ATOM 755 C C . GLN A 1 99 ? -5.029 -1.777 23.752 1.00 93.12 99 GLN A C 1
ATOM 757 O O . GLN A 1 99 ? -5.665 -2.488 22.981 1.00 93.12 99 GLN A O 1
ATOM 762 N N . LYS A 1 100 ? -4.034 -0.976 23.338 1.00 94.69 100 LYS A N 1
ATOM 763 C CA . LYS A 1 100 ? -3.612 -0.854 21.930 1.00 94.69 100 LYS A CA 1
ATOM 764 C C . LYS A 1 100 ? -3.280 -2.228 21.338 1.00 94.69 100 LYS A C 1
ATOM 766 O O . LYS A 1 100 ? -3.830 -2.607 20.308 1.00 94.69 100 LYS A O 1
ATOM 771 N N . THR A 1 101 ? -2.452 -3.014 22.025 1.00 93.50 101 THR A N 1
ATOM 772 C CA . THR A 1 101 ? -2.083 -4.369 21.591 1.00 93.50 101 THR A CA 1
ATOM 773 C C . THR A 1 101 ? -3.287 -5.310 21.533 1.00 93.50 101 THR A C 1
ATOM 775 O O . THR A 1 101 ? -3.396 -6.098 20.599 1.00 93.50 101 THR A O 1
ATOM 778 N N . SER A 1 102 ? -4.217 -5.229 22.487 1.00 94.00 102 SER A N 1
ATOM 779 C CA . SER A 1 102 ? -5.422 -6.070 22.485 1.00 94.00 102 SER A CA 1
ATOM 780 C C . SER A 1 102 ? -6.366 -5.725 21.330 1.00 94.00 102 SER A C 1
ATOM 782 O O . SER A 1 102 ? -6.882 -6.631 20.680 1.00 94.00 102 SER A O 1
ATOM 784 N N . THR A 1 103 ? -6.516 -4.441 21.002 1.00 95.69 103 THR A N 1
ATOM 785 C CA . THR A 1 103 ? -7.244 -3.998 19.806 1.00 95.69 103 THR A CA 1
ATOM 786 C C . THR A 1 103 ? -6.573 -4.484 18.525 1.00 95.69 103 THR A C 1
ATOM 788 O O . THR A 1 103 ? -7.250 -4.925 17.601 1.00 95.69 103 THR A O 1
ATOM 791 N N . LEU A 1 104 ? -5.241 -4.480 18.463 1.00 96.50 104 LEU A N 1
ATOM 792 C CA . LEU A 1 104 ? -4.527 -5.008 17.301 1.00 96.50 104 LEU A CA 1
ATOM 793 C C . LEU A 1 104 ? -4.623 -6.533 17.180 1.00 96.50 104 LEU A C 1
ATOM 795 O O . LEU A 1 104 ? -4.687 -7.031 16.064 1.00 96.50 104 LEU A O 1
ATOM 799 N N . LYS A 1 105 ? -4.736 -7.289 18.281 1.00 94.94 105 LYS A N 1
ATOM 800 C CA . LYS A 1 105 ? -5.013 -8.739 18.208 1.00 94.94 105 LYS A CA 1
ATOM 801 C C . LYS A 1 105 ? -6.296 -9.038 17.430 1.00 94.94 105 LYS A C 1
ATOM 803 O O . LYS A 1 105 ? -6.302 -9.967 16.629 1.00 94.94 105 LYS A O 1
ATOM 808 N N . TYR A 1 106 ? -7.338 -8.225 17.609 1.00 94.88 106 TYR A N 1
ATOM 809 C CA . TYR A 1 106 ? -8.553 -8.319 16.799 1.00 94.88 106 TYR A CA 1
ATOM 810 C C . TYR A 1 106 ? -8.261 -8.094 15.306 1.00 94.88 106 TYR A C 1
ATOM 812 O O . TYR A 1 106 ? -8.708 -8.867 14.461 1.00 94.88 106 TYR A O 1
ATOM 820 N N . VAL A 1 107 ? -7.472 -7.067 14.969 1.00 95.81 107 VAL A N 1
ATOM 821 C CA . VAL A 1 107 ? -7.051 -6.812 13.582 1.00 95.81 107 VAL A CA 1
ATOM 822 C C . VAL A 1 107 ? -6.347 -8.041 13.010 1.00 95.81 107 VAL A C 1
ATOM 824 O O . VAL A 1 107 ? -6.756 -8.531 11.964 1.00 95.81 107 VAL A O 1
ATOM 827 N N . TRP A 1 108 ? -5.348 -8.584 13.704 1.00 94.25 108 TRP A N 1
ATOM 828 C CA . TRP A 1 108 ? -4.558 -9.722 13.218 1.00 94.25 108 TRP A CA 1
ATOM 829 C C . TRP A 1 108 ? -5.378 -10.995 13.034 1.00 94.25 108 TRP A C 1
ATOM 831 O O . TRP A 1 108 ? -5.089 -11.785 12.140 1.00 94.25 108 TRP A O 1
ATOM 841 N N . GLN A 1 109 ? -6.419 -11.178 13.843 1.00 92.69 109 GLN A N 1
ATOM 842 C CA . GLN A 1 109 ? -7.321 -12.317 13.732 1.00 92.69 109 GLN A CA 1
ATOM 843 C C . GLN A 1 109 ? -8.213 -12.245 12.480 1.00 92.69 109 GLN A C 1
ATOM 845 O O . GLN A 1 109 ? -8.513 -13.278 11.889 1.00 92.69 109 GLN A O 1
ATOM 850 N N . TYR A 1 110 ? -8.624 -11.043 12.057 1.00 93.00 110 TYR A N 1
ATOM 851 C CA . TYR A 1 110 ? -9.662 -10.865 11.028 1.00 93.00 110 TYR A CA 1
ATOM 852 C C . TYR A 1 110 ? -9.222 -10.066 9.791 1.00 93.00 110 TYR A C 1
ATOM 854 O O . TYR A 1 110 ? -10.004 -9.860 8.864 1.00 93.00 110 TYR A O 1
ATOM 862 N N . TRP A 1 111 ? -7.970 -9.624 9.707 1.00 92.44 111 TRP A N 1
ATOM 863 C CA . TRP A 1 111 ? -7.490 -8.879 8.541 1.00 92.44 111 TRP A CA 1
ATOM 864 C C . TRP A 1 111 ? -7.365 -9.719 7.263 1.00 92.44 111 TRP A C 1
ATOM 866 O O . TRP A 1 111 ? -7.358 -9.136 6.183 1.00 92.44 111 TRP A O 1
ATOM 876 N N . ASP A 1 112 ? -7.329 -11.051 7.346 1.00 90.44 112 ASP A N 1
ATOM 877 C CA . ASP A 1 112 ? -7.415 -11.958 6.188 1.00 90.44 112 ASP A CA 1
ATOM 878 C C . ASP A 1 112 ? -8.796 -12.621 6.063 1.00 90.44 112 ASP A C 1
ATOM 880 O O . ASP A 1 112 ? -8.971 -13.675 5.459 1.00 90.44 112 ASP A O 1
ATOM 884 N N . TYR A 1 113 ? -9.819 -12.010 6.664 1.00 92.06 113 TYR A N 1
ATOM 885 C CA . TYR A 1 113 ? -11.167 -12.556 6.604 1.00 92.06 113 TYR A CA 1
ATOM 886 C C . TYR A 1 113 ? -11.703 -12.562 5.156 1.00 92.06 113 TYR A C 1
ATOM 888 O O . TYR A 1 113 ? -11.457 -11.603 4.418 1.00 92.06 113 TYR A O 1
ATOM 896 N N . P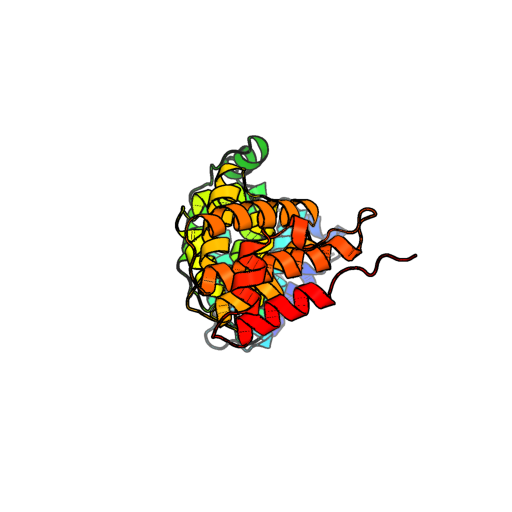RO A 1 114 ? -12.484 -13.576 4.731 1.00 89.12 114 PRO A N 1
ATOM 897 C CA . PRO A 1 114 ? -12.944 -13.684 3.341 1.00 89.12 114 PRO A CA 1
ATOM 898 C C . PRO A 1 114 ? -13.759 -12.480 2.845 1.00 89.12 114 PRO A C 1
ATOM 900 O O . PRO A 1 114 ? -13.715 -12.129 1.666 1.00 89.12 114 PRO A O 1
ATOM 903 N N . ALA A 1 115 ? -14.502 -11.823 3.741 1.00 90.19 115 ALA A N 1
ATOM 904 C CA . ALA A 1 115 ? -15.301 -10.653 3.398 1.00 90.19 115 ALA A CA 1
ATOM 905 C C . ALA A 1 115 ? -14.441 -9.376 3.319 1.00 90.19 115 ALA A C 1
ATOM 907 O O . ALA A 1 115 ? -13.890 -8.923 4.325 1.00 90.19 115 ALA A O 1
ATOM 908 N N . GLU A 1 116 ? -14.408 -8.728 2.145 1.00 88.38 116 GLU A N 1
ATOM 909 C CA . GLU A 1 116 ? -13.644 -7.484 1.923 1.00 88.38 116 GLU A CA 1
ATOM 910 C C . GLU A 1 116 ? -14.040 -6.368 2.898 1.00 88.38 116 GLU A C 1
ATOM 912 O O . GLU A 1 116 ? -13.173 -5.645 3.387 1.00 88.38 116 GLU A O 1
ATOM 917 N N . ALA A 1 117 ? -15.330 -6.261 3.232 1.00 90.12 117 ALA A N 1
ATOM 918 C CA . ALA A 1 117 ? -15.824 -5.279 4.193 1.00 90.12 117 ALA A CA 1
ATOM 919 C C . ALA A 1 117 ? -15.172 -5.452 5.574 1.00 90.12 117 ALA A C 1
ATOM 921 O O . ALA A 1 117 ? -14.801 -4.464 6.203 1.00 90.12 117 ALA A O 1
ATOM 922 N N . THR A 1 118 ? -14.984 -6.691 6.035 1.00 92.50 118 THR A N 1
ATOM 923 C CA . THR A 1 118 ? -14.318 -6.988 7.311 1.00 92.50 118 THR A CA 1
ATOM 924 C C . THR A 1 118 ? -12.837 -6.639 7.251 1.00 92.50 118 THR A C 1
ATOM 926 O O . THR A 1 118 ? -12.351 -5.925 8.125 1.00 92.50 118 THR A O 1
ATOM 929 N N . ARG A 1 119 ? -12.133 -7.033 6.179 1.00 91.75 119 ARG A N 1
ATOM 930 C CA . ARG A 1 119 ? -10.719 -6.661 5.988 1.00 91.75 119 ARG A CA 1
ATOM 931 C C . ARG A 1 119 ? -10.529 -5.150 5.985 1.00 91.75 119 ARG A C 1
ATOM 933 O O . ARG A 1 119 ? -9.608 -4.639 6.615 1.00 91.75 119 ARG A O 1
ATOM 940 N N . HIS A 1 120 ? -11.423 -4.427 5.313 1.00 91.81 120 HIS A N 1
ATOM 941 C CA . HIS A 1 120 ? -11.410 -2.970 5.301 1.00 91.81 120 HIS A CA 1
ATOM 942 C C . HIS A 1 120 ? -11.590 -2.382 6.710 1.00 91.81 120 HIS A C 1
ATOM 944 O O . HIS A 1 120 ? -10.824 -1.499 7.087 1.00 91.81 120 HIS A O 1
ATOM 950 N N . GLN A 1 121 ? -12.524 -2.905 7.520 1.00 93.69 121 GLN A N 1
ATOM 951 C CA . GLN A 1 121 ? -12.675 -2.476 8.919 1.00 93.69 121 GLN A CA 1
ATOM 952 C C . GLN A 1 121 ? -11.416 -2.748 9.754 1.00 93.69 121 GLN A C 1
ATOM 954 O O . GLN A 1 121 ? -11.041 -1.902 10.563 1.00 93.69 121 GLN A O 1
ATOM 959 N N . CYS A 1 122 ? -10.742 -3.885 9.553 1.00 95.69 122 CYS A N 1
ATOM 960 C CA . CYS A 1 122 ? -9.491 -4.208 10.245 1.00 95.69 122 CYS A CA 1
ATOM 961 C C . CYS A 1 122 ? -8.365 -3.227 9.892 1.00 95.69 122 CYS A C 1
ATOM 963 O O . CYS A 1 122 ? -7.689 -2.735 10.792 1.00 95.69 122 CYS A O 1
ATOM 965 N N . ILE A 1 123 ? -8.187 -2.902 8.607 1.00 95.88 123 ILE A N 1
ATOM 966 C CA . ILE A 1 123 ? -7.180 -1.919 8.174 1.00 95.88 123 ILE A CA 1
ATOM 967 C C . ILE A 1 123 ? -7.502 -0.523 8.707 1.00 95.88 123 ILE A C 1
ATOM 969 O O . ILE A 1 123 ? -6.610 0.143 9.227 1.00 95.88 123 ILE A O 1
ATOM 973 N N . LYS A 1 124 ? -8.771 -0.105 8.660 1.00 95.69 124 LYS A N 1
ATOM 974 C CA . LYS A 1 124 ? -9.195 1.177 9.234 1.00 95.69 124 LYS A CA 1
ATOM 975 C C . LYS A 1 124 ? -8.920 1.235 10.742 1.00 95.69 124 LYS A C 1
ATOM 977 O O . LYS A 1 124 ? -8.407 2.235 11.236 1.00 95.69 124 LYS A O 1
ATOM 982 N N . LEU A 1 125 ? -9.186 0.142 11.460 1.00 96.50 125 LEU A N 1
ATOM 983 C CA . LEU A 1 125 ? -8.949 0.073 12.900 1.00 96.50 125 LEU A CA 1
ATOM 984 C C . LEU A 1 125 ? -7.456 0.146 13.221 1.00 96.50 125 LEU A C 1
ATOM 986 O O . LEU A 1 125 ? -7.068 0.883 14.125 1.00 96.50 125 LEU A O 1
ATOM 990 N N . LEU A 1 126 ? -6.620 -0.576 12.466 1.00 97.12 126 LEU A N 1
ATOM 991 C CA . LEU A 1 126 ? -5.164 -0.468 12.553 1.00 97.12 126 LEU A CA 1
ATOM 992 C C . LEU A 1 126 ? -4.724 0.988 12.379 1.00 97.12 126 LEU A C 1
ATOM 994 O O . LEU A 1 126 ? -4.006 1.517 13.220 1.00 97.12 126 LEU A O 1
ATOM 998 N N . GLU A 1 127 ? -5.188 1.645 11.320 1.00 96.25 127 GLU A N 1
ATOM 999 C CA . GLU A 1 127 ? -4.863 3.034 11.009 1.00 96.25 127 GLU A CA 1
ATOM 1000 C C . GLU A 1 127 ? -5.283 3.996 12.135 1.00 96.25 127 GLU A C 1
ATOM 1002 O O . GLU A 1 127 ? -4.492 4.849 12.543 1.00 96.25 127 GLU A O 1
ATOM 1007 N N . SER A 1 128 ? -6.490 3.845 12.690 1.00 95.06 128 SER A N 1
ATOM 1008 C CA . SER A 1 128 ? -6.967 4.662 13.814 1.00 95.06 128 SER A CA 1
ATOM 1009 C C . SER A 1 128 ? -6.165 4.414 15.098 1.00 95.06 128 SER A C 1
ATOM 1011 O O . SER A 1 128 ? -5.817 5.375 15.787 1.00 95.06 128 SER A O 1
ATOM 1013 N N . VAL A 1 129 ? -5.797 3.164 15.403 1.00 96.19 129 VAL A N 1
ATOM 1014 C CA . VAL A 1 129 ? -4.945 2.835 16.562 1.00 96.19 129 VAL A CA 1
ATOM 1015 C C . VAL A 1 129 ? -3.529 3.390 16.387 1.00 96.19 129 VAL A C 1
ATOM 1017 O O . VAL A 1 129 ? -2.973 3.939 17.340 1.00 96.19 129 VAL A O 1
ATOM 1020 N N . LEU A 1 130 ? -2.954 3.291 15.184 1.00 95.06 130 LEU A N 1
ATOM 1021 C CA . LEU A 1 130 ? -1.648 3.871 14.866 1.00 95.06 130 LEU A CA 1
ATOM 1022 C C . LEU A 1 130 ? -1.669 5.389 15.035 1.00 95.06 130 LEU A C 1
ATOM 1024 O O . LEU A 1 130 ? -0.801 5.925 15.715 1.00 95.06 130 LEU A O 1
ATOM 1028 N N . ARG A 1 131 ? -2.678 6.084 14.498 1.00 94.25 131 ARG A N 1
ATOM 1029 C CA . ARG A 1 131 ? -2.828 7.537 14.688 1.00 94.25 131 ARG A CA 1
ATOM 1030 C C . ARG A 1 131 ? -2.917 7.922 16.156 1.00 94.25 131 ARG A C 1
ATOM 1032 O O . ARG A 1 131 ? -2.153 8.769 16.600 1.00 94.25 131 ARG A O 1
ATOM 1039 N N . LEU A 1 132 ? -3.792 7.252 16.904 1.00 92.94 132 LEU A N 1
ATOM 1040 C CA . LEU A 1 132 ? -3.945 7.489 18.336 1.00 92.94 132 LEU A CA 1
ATOM 1041 C C . LEU A 1 132 ? -2.605 7.294 19.062 1.00 92.94 132 LEU A C 1
ATOM 1043 O O . LEU A 1 132 ? -2.209 8.121 19.876 1.00 92.94 132 LEU A O 1
ATOM 1047 N N . HIS A 1 133 ? -1.847 6.246 18.722 1.00 93.69 133 HIS A N 1
ATOM 1048 C CA . HIS A 1 133 ? -0.513 6.048 19.281 1.00 93.69 133 HIS A CA 1
ATOM 1049 C C . HIS A 1 133 ? 0.471 7.160 18.902 1.00 93.69 133 HIS A C 1
ATOM 1051 O O . HIS A 1 133 ? 1.198 7.628 19.773 1.00 93.69 133 HIS A O 1
ATOM 1057 N N . LEU A 1 134 ? 0.525 7.563 17.634 1.00 91.62 134 LEU A N 1
ATOM 1058 C CA . LEU A 1 134 ? 1.446 8.600 17.169 1.00 91.62 134 LEU A CA 1
ATOM 1059 C C . LEU A 1 134 ? 1.170 9.945 17.852 1.00 91.62 134 LEU A C 1
ATOM 1061 O O . LEU A 1 134 ? 2.111 10.693 18.118 1.00 91.62 134 LEU A O 1
ATOM 1065 N N . ASP A 1 135 ? -0.094 10.249 18.145 1.00 89.88 135 ASP A N 1
ATOM 1066 C CA . ASP A 1 135 ? -0.499 11.483 18.823 1.00 89.88 135 ASP A CA 1
ATOM 1067 C C . ASP A 1 135 ? -0.176 11.453 20.326 1.00 89.88 135 ASP A C 1
ATOM 1069 O O . ASP A 1 135 ? 0.244 12.473 20.881 1.00 89.88 135 ASP A O 1
ATOM 1073 N N . ASP A 1 136 ? -0.284 10.281 20.959 1.00 89.81 136 ASP A N 1
ATOM 1074 C CA . ASP A 1 136 ? 0.029 10.069 22.378 1.00 89.81 136 ASP A CA 1
ATOM 1075 C C . ASP A 1 136 ? 1.537 9.967 22.669 1.00 89.81 136 ASP A C 1
ATOM 1077 O O . ASP A 1 136 ? 2.028 10.477 23.678 1.00 89.81 136 ASP A O 1
ATOM 1081 N N . CYS A 1 137 ? 2.277 9.233 21.834 1.00 91.31 137 CYS A N 1
ATOM 1082 C CA . CYS A 1 137 ? 3.641 8.807 22.127 1.00 91.31 137 CYS A CA 1
ATOM 1083 C C . CYS A 1 137 ? 4.637 9.943 21.893 1.00 91.31 137 CYS A C 1
ATOM 1085 O O . CYS A 1 137 ? 4.808 10.397 20.765 1.00 91.31 137 CYS A O 1
ATOM 1087 N N . VAL A 1 138 ? 5.347 10.344 22.952 1.00 89.69 138 VAL A N 1
ATOM 1088 C CA . VAL A 1 138 ? 6.362 11.410 22.912 1.00 89.69 138 VAL A CA 1
ATOM 1089 C C . VAL A 1 138 ? 7.424 11.125 21.849 1.00 89.69 138 VAL A C 1
ATOM 1091 O O . VAL A 1 138 ? 7.572 11.925 20.935 1.00 89.69 138 VAL A O 1
ATOM 1094 N N . THR A 1 139 ? 8.056 9.947 21.890 1.00 90.12 139 THR A N 1
ATOM 1095 C CA . THR A 1 139 ? 9.115 9.553 20.945 1.00 90.12 139 THR A CA 1
ATOM 1096 C C . THR A 1 139 ? 8.659 9.632 19.490 1.00 90.12 139 THR A C 1
ATOM 1098 O O . THR A 1 139 ? 9.333 10.220 18.653 1.00 90.12 139 THR A O 1
ATOM 1101 N N . CYS A 1 140 ? 7.490 9.066 19.176 1.00 90.00 140 CYS A N 1
ATOM 1102 C CA . CYS A 1 140 ? 6.982 9.064 17.805 1.00 90.00 140 CYS A CA 1
ATOM 1103 C C . CYS A 1 140 ? 6.505 10.456 17.364 1.00 90.00 140 CYS A C 1
ATOM 1105 O O . CYS A 1 140 ? 6.556 10.784 16.181 1.00 90.00 140 CYS A O 1
ATOM 1107 N N . ARG A 1 141 ? 6.019 11.282 18.294 1.00 87.12 141 ARG A N 1
ATOM 1108 C CA . ARG A 1 141 ? 5.600 12.657 18.015 1.00 87.12 141 ARG A CA 1
ATOM 1109 C C . ARG A 1 141 ? 6.797 13.559 17.736 1.00 87.12 141 ARG A C 1
ATOM 1111 O O . ARG A 1 141 ? 6.754 14.289 16.753 1.00 87.12 141 ARG A O 1
ATOM 1118 N N . GLU A 1 142 ? 7.850 13.471 18.541 1.00 85.62 142 GLU A N 1
ATOM 1119 C CA . GLU A 1 142 ? 9.113 14.190 18.325 1.00 85.62 142 GLU A CA 1
ATOM 1120 C C . GLU A 1 142 ? 9.755 13.774 17.002 1.00 85.62 142 GLU A C 1
ATOM 1122 O O . GLU A 1 142 ? 10.081 14.631 16.189 1.00 85.62 142 GLU A O 1
ATOM 1127 N N . ALA A 1 143 ? 9.793 12.473 16.699 1.00 83.81 143 ALA A N 1
ATOM 1128 C CA . ALA A 1 143 ? 10.307 11.983 15.421 1.00 83.81 143 ALA A CA 1
ATOM 1129 C C . ALA A 1 143 ? 9.579 12.567 14.198 1.00 83.81 143 ALA A C 1
ATOM 1131 O O . ALA A 1 143 ? 10.212 12.865 13.186 1.00 83.81 143 ALA A O 1
ATOM 1132 N N . ARG A 1 144 ? 8.261 12.804 14.295 1.00 78.94 144 ARG A N 1
ATOM 1133 C CA . ARG A 1 144 ? 7.492 13.485 13.236 1.00 78.94 144 ARG A CA 1
ATOM 1134 C C . ARG A 1 144 ? 7.875 14.960 13.078 1.00 78.94 144 ARG A C 1
ATOM 1136 O O . ARG A 1 144 ? 7.844 15.459 11.957 1.00 78.94 144 ARG A O 1
ATOM 1143 N N . VAL A 1 145 ? 8.202 15.652 14.171 1.00 80.19 145 VAL A N 1
ATOM 1144 C CA . VAL A 1 145 ? 8.587 17.076 14.160 1.00 80.19 145 VAL A CA 1
ATOM 1145 C C . VAL A 1 145 ? 10.015 17.242 13.646 1.00 80.19 145 VAL A C 1
ATOM 1147 O O . VAL A 1 145 ? 10.250 18.021 12.723 1.00 80.19 145 VAL A O 1
ATOM 1150 N N . ASP A 1 146 ? 10.939 16.445 14.175 1.00 79.69 146 ASP A N 1
ATOM 1151 C CA . ASP A 1 146 ? 12.370 16.523 13.867 1.00 79.69 146 ASP A CA 1
ATOM 1152 C C . ASP A 1 146 ? 12.741 15.784 12.573 1.00 79.69 146 ASP A C 1
ATOM 1154 O O . ASP A 1 146 ? 13.904 15.768 12.172 1.00 79.69 146 ASP A O 1
ATOM 1158 N N . LYS A 1 147 ? 11.756 15.154 11.913 1.00 71.06 147 LYS A N 1
ATOM 1159 C CA . LYS A 1 147 ? 11.936 14.270 10.748 1.00 71.06 147 LYS A CA 1
ATOM 1160 C C . LYS A 1 147 ? 12.971 13.167 11.004 1.00 71.06 147 LYS A C 1
ATOM 1162 O O . LYS A 1 147 ? 13.694 12.764 10.094 1.00 71.06 147 LYS A O 1
ATOM 1167 N N . SER A 1 148 ? 13.050 12.686 12.243 1.00 77.50 148 SER A N 1
ATOM 1168 C CA . SER A 1 148 ? 13.948 11.595 12.610 1.00 77.50 148 SER A CA 1
ATOM 1169 C C . SER A 1 148 ? 13.305 10.241 12.304 1.00 77.50 148 SER A C 1
ATOM 1171 O O . SER A 1 148 ? 12.083 10.087 12.319 1.00 77.50 148 SER A O 1
ATOM 1173 N N . SER A 1 149 ? 14.128 9.220 12.063 1.00 78.06 149 SER A N 1
ATOM 1174 C CA . SER A 1 149 ? 13.661 7.843 11.860 1.00 78.06 149 SER A CA 1
ATOM 1175 C C . SER A 1 149 ? 13.418 7.091 13.181 1.00 78.06 149 SER A C 1
ATOM 1177 O O . SER A 1 149 ? 13.316 5.858 13.207 1.00 78.06 149 SER A O 1
ATOM 1179 N N . ALA A 1 150 ? 13.329 7.802 14.311 1.00 86.19 150 ALA A N 1
ATOM 1180 C CA . ALA A 1 150 ? 13.176 7.196 15.628 1.00 86.19 150 ALA A CA 1
ATOM 1181 C C . ALA A 1 150 ? 11.730 6.730 15.860 1.00 86.19 150 ALA A C 1
ATOM 1183 O O . ALA A 1 150 ? 10.808 7.524 16.026 1.00 86.19 150 ALA A O 1
ATOM 1184 N N . TRP A 1 151 ? 11.519 5.416 15.903 1.00 91.44 151 TRP A N 1
ATOM 1185 C CA . TRP A 1 151 ? 10.238 4.814 16.280 1.00 91.44 151 TRP A CA 1
ATOM 1186 C C . TRP A 1 151 ? 10.351 4.177 17.657 1.00 91.44 151 TRP A C 1
ATOM 1188 O O . TRP A 1 151 ? 11.368 3.566 17.980 1.00 91.44 151 TRP A O 1
ATOM 1198 N N . CYS A 1 152 ? 9.296 4.282 18.467 1.00 93.06 152 CYS A N 1
ATOM 1199 C CA . CYS A 1 152 ? 9.262 3.574 19.742 1.00 93.06 152 CYS A CA 1
ATOM 1200 C C . CYS A 1 152 ? 9.142 2.052 19.525 1.00 93.06 152 CYS A C 1
ATOM 1202 O O . CYS A 1 152 ? 8.609 1.592 18.511 1.00 93.06 152 CYS A O 1
ATOM 1204 N N . ASN A 1 153 ? 9.555 1.263 20.522 1.00 94.06 153 ASN A N 1
ATOM 1205 C CA . ASN A 1 153 ? 9.538 -0.206 20.455 1.00 94.06 153 ASN A CA 1
ATOM 1206 C C . ASN A 1 153 ? 8.153 -0.790 20.146 1.00 94.06 153 ASN A C 1
ATOM 1208 O O . ASN A 1 153 ? 8.049 -1.825 19.495 1.00 94.06 153 ASN A O 1
ATOM 1212 N N . TRP A 1 154 ? 7.079 -0.129 20.594 1.00 94.56 154 TRP A N 1
ATOM 1213 C CA . TRP A 1 154 ? 5.724 -0.584 20.292 1.00 94.56 154 TRP A CA 1
ATOM 1214 C C . TRP A 1 154 ? 5.422 -0.472 18.795 1.00 94.56 154 TRP A C 1
ATOM 1216 O O . TRP A 1 154 ? 4.956 -1.438 18.200 1.00 94.56 154 TRP A O 1
ATOM 1226 N N . LEU A 1 155 ? 5.734 0.668 18.170 1.00 94.44 155 LEU A N 1
ATOM 1227 C CA . LEU A 1 155 ? 5.492 0.881 16.742 1.00 94.44 155 LEU A CA 1
ATOM 1228 C C . LEU A 1 155 ? 6.350 -0.055 15.880 1.00 94.44 155 LEU A C 1
ATOM 1230 O O . LEU A 1 155 ? 5.846 -0.621 14.910 1.00 94.44 155 LEU A O 1
ATOM 1234 N N . VAL A 1 156 ? 7.611 -0.267 16.276 1.00 94.62 156 VAL A N 1
ATOM 1235 C CA . VAL A 1 156 ? 8.509 -1.245 15.642 1.00 94.62 156 VAL A CA 1
ATOM 1236 C C . VAL A 1 156 ? 7.924 -2.656 15.731 1.00 94.62 156 VAL A C 1
ATOM 1238 O O . VAL A 1 156 ? 7.786 -3.311 14.705 1.00 94.62 156 VAL A O 1
ATOM 1241 N N . GLY A 1 157 ? 7.470 -3.094 16.910 1.00 95.62 157 GLY A N 1
ATOM 1242 C CA . GLY A 1 157 ? 6.860 -4.420 17.072 1.00 95.62 157 GLY A CA 1
ATOM 1243 C C . GLY A 1 157 ? 5.574 -4.613 16.254 1.00 95.62 157 GLY A C 1
ATOM 1244 O O . GLY A 1 157 ? 5.301 -5.709 15.755 1.00 95.62 157 GLY A O 1
ATOM 1245 N N . VAL A 1 158 ? 4.785 -3.549 16.055 1.00 96.25 158 VAL A N 1
ATOM 1246 C CA . VAL A 1 158 ? 3.629 -3.592 15.143 1.00 96.25 158 VAL A CA 1
ATOM 1247 C C . VAL A 1 158 ? 4.090 -3.749 13.694 1.00 96.25 158 VAL A C 1
ATOM 1249 O O . VAL A 1 158 ? 3.542 -4.596 12.987 1.00 96.25 158 VAL A O 1
ATOM 1252 N N . LEU A 1 159 ? 5.105 -2.995 13.252 1.00 96.00 159 LEU A N 1
ATOM 1253 C CA . LEU A 1 159 ? 5.664 -3.148 11.906 1.00 96.00 159 LEU A CA 1
ATOM 1254 C C . LEU A 1 159 ? 6.205 -4.568 11.692 1.00 96.00 159 LEU A C 1
ATOM 1256 O O . LEU A 1 159 ? 5.867 -5.197 10.695 1.00 96.00 159 LEU A O 1
ATOM 1260 N N . GLU A 1 160 ? 6.984 -5.100 12.632 1.00 95.25 160 GLU A N 1
ATOM 1261 C CA . GLU A 1 160 ? 7.521 -6.464 12.564 1.00 95.25 160 GLU A CA 1
ATOM 1262 C C . GLU A 1 160 ? 6.410 -7.508 12.426 1.00 95.25 160 GLU A C 1
ATOM 1264 O O . GLU A 1 160 ? 6.523 -8.439 11.630 1.00 95.25 160 GLU A O 1
ATOM 1269 N N . THR A 1 161 ? 5.299 -7.330 13.147 1.00 95.06 161 THR A N 1
ATOM 1270 C CA . THR A 1 161 ? 4.123 -8.204 13.025 1.00 95.06 161 THR A CA 1
ATOM 1271 C C . THR A 1 161 ? 3.532 -8.146 11.614 1.00 95.06 161 THR A C 1
ATOM 1273 O O . THR A 1 161 ? 3.205 -9.184 11.036 1.00 95.06 161 THR A O 1
ATOM 1276 N N . VAL A 1 162 ? 3.438 -6.949 11.023 1.00 95.44 162 VAL A N 1
ATOM 1277 C CA . VAL A 1 162 ? 2.975 -6.773 9.639 1.00 95.44 162 VAL A CA 1
ATOM 1278 C C . VAL A 1 162 ? 3.944 -7.423 8.651 1.00 95.44 162 VAL A C 1
ATOM 1280 O O . VAL A 1 162 ? 3.509 -8.146 7.758 1.00 95.44 162 VAL A O 1
ATOM 1283 N N . VAL A 1 163 ? 5.251 -7.229 8.814 1.00 92.94 163 VAL A N 1
ATOM 1284 C CA . VAL A 1 163 ? 6.280 -7.782 7.917 1.00 92.94 163 VAL A CA 1
ATOM 1285 C C . VAL A 1 163 ? 6.323 -9.308 7.971 1.00 92.94 163 VAL A C 1
ATOM 1287 O O . VAL A 1 163 ? 6.453 -9.946 6.930 1.00 92.94 163 VAL A O 1
ATOM 1290 N N . ARG A 1 164 ? 6.160 -9.899 9.160 1.00 91.88 164 ARG A N 1
ATOM 1291 C CA . ARG A 1 164 ? 6.143 -11.357 9.363 1.00 91.88 164 ARG A CA 1
ATOM 1292 C C . ARG A 1 164 ? 4.871 -12.041 8.860 1.00 91.88 164 ARG A C 1
ATOM 1294 O O . ARG A 1 164 ? 4.818 -13.268 8.832 1.00 91.88 164 ARG A O 1
ATOM 1301 N N . SER A 1 165 ? 3.843 -11.278 8.499 1.00 89.81 165 SER A N 1
ATOM 1302 C CA . SER A 1 165 ? 2.619 -11.836 7.927 1.00 89.81 165 SER A CA 1
ATOM 1303 C C . SER A 1 165 ? 2.829 -12.336 6.492 1.00 89.81 165 SER A C 1
ATOM 1305 O O . SER A 1 165 ? 3.764 -11.921 5.807 1.00 89.81 165 SER A O 1
ATOM 1307 N N . GLY A 1 166 ? 1.965 -13.238 6.018 1.00 86.56 166 GLY A N 1
ATOM 1308 C CA . GLY A 1 166 ? 2.113 -13.870 4.703 1.00 86.56 166 GLY A CA 1
ATOM 1309 C C . GLY A 1 166 ? 2.188 -12.872 3.538 1.00 86.56 166 GLY A C 1
ATOM 1310 O O . GLY A 1 166 ? 1.407 -11.927 3.457 1.00 86.56 166 GLY A O 1
ATOM 1311 N N . GLU A 1 167 ? 3.103 -13.107 2.595 1.00 85.88 167 GLU A N 1
ATOM 1312 C CA . GLU A 1 167 ? 3.301 -12.263 1.399 1.00 85.88 167 GLU A CA 1
ATOM 1313 C C . GLU A 1 167 ? 2.102 -12.279 0.438 1.00 85.88 167 GLU A C 1
ATOM 1315 O O . GLU A 1 167 ? 1.906 -11.357 -0.343 1.00 85.88 167 GLU A O 1
ATOM 1320 N N . GLY A 1 168 ? 1.235 -13.291 0.521 1.00 87.69 168 GLY A N 1
ATOM 1321 C CA . GLY A 1 168 ? -0.013 -13.339 -0.248 1.00 87.69 168 GLY A CA 1
ATOM 1322 C C . GLY A 1 168 ? -1.147 -12.470 0.311 1.00 87.69 168 GLY A C 1
ATOM 1323 O O . GLY A 1 168 ? -2.214 -12.400 -0.301 1.00 87.69 168 GLY A O 1
ATOM 1324 N N . LEU A 1 169 ? -0.954 -11.826 1.467 1.00 90.75 169 LEU A N 1
ATOM 1325 C CA . LEU A 1 169 ? -2.013 -11.114 2.177 1.00 90.75 169 LEU A CA 1
ATOM 1326 C C . LEU A 1 169 ? -2.165 -9.681 1.666 1.00 90.75 169 LEU A C 1
ATOM 1328 O O . LEU A 1 169 ? -1.339 -8.810 1.934 1.00 90.75 169 LEU A O 1
ATOM 1332 N N . ARG A 1 170 ? -3.297 -9.376 1.022 1.00 92.38 170 ARG A N 1
ATOM 1333 C CA . ARG A 1 170 ? -3.618 -8.003 0.583 1.00 92.38 170 ARG A CA 1
ATOM 1334 C C . ARG A 1 170 ? -3.567 -6.994 1.738 1.00 92.38 170 ARG A C 1
ATOM 1336 O O . ARG A 1 170 ? -3.128 -5.857 1.559 1.00 92.38 170 ARG A O 1
ATOM 1343 N N . SER A 1 171 ? -4.008 -7.413 2.920 1.00 93.44 171 SER A N 1
ATOM 1344 C CA . SER A 1 171 ? -4.048 -6.587 4.128 1.00 93.44 171 SER A CA 1
ATOM 1345 C C . SER A 1 171 ? -2.662 -6.209 4.649 1.00 93.44 171 SER A C 1
ATOM 1347 O O . SER A 1 171 ? -2.516 -5.112 5.182 1.00 93.44 171 SER A O 1
ATOM 1349 N N . ARG A 1 172 ? -1.630 -7.032 4.412 1.00 94.81 172 ARG A N 1
ATOM 1350 C CA . ARG A 1 172 ? -0.235 -6.689 4.726 1.00 94.81 172 ARG A CA 1
ATOM 1351 C C . ARG A 1 172 ? 0.192 -5.420 3.993 1.00 94.81 172 ARG A C 1
ATOM 1353 O O . ARG A 1 172 ? 0.659 -4.475 4.617 1.00 94.81 172 ARG A O 1
ATOM 1360 N N . TYR A 1 173 ? -0.013 -5.366 2.679 1.00 95.75 173 TYR A N 1
ATOM 1361 C CA . TYR A 1 173 ? 0.390 -4.209 1.875 1.00 95.75 173 TYR A CA 1
ATOM 1362 C C . TYR A 1 173 ? -0.475 -2.975 2.143 1.00 95.75 173 TYR A C 1
ATOM 1364 O O . TYR A 1 173 ? 0.053 -1.867 2.169 1.00 95.75 173 TYR A O 1
ATOM 1372 N N . LYS A 1 174 ? -1.778 -3.150 2.426 1.00 95.50 174 LYS A N 1
ATOM 1373 C CA . LYS A 1 174 ? -2.622 -2.040 2.904 1.00 95.50 174 LYS A CA 1
ATOM 1374 C C . LYS A 1 174 ? -2.108 -1.488 4.240 1.00 95.50 174 LYS A C 1
ATOM 1376 O O . LYS A 1 174 ? -2.045 -0.277 4.403 1.00 95.50 174 LYS A O 1
ATOM 1381 N N . ALA A 1 175 ? -1.697 -2.356 5.166 1.00 96.31 175 ALA A N 1
ATOM 1382 C CA . ALA A 1 175 ? -1.103 -1.942 6.433 1.00 96.31 175 ALA A CA 1
ATOM 1383 C C . ALA A 1 175 ? 0.220 -1.189 6.221 1.00 96.31 175 ALA A C 1
ATOM 1385 O O . ALA A 1 175 ? 0.393 -0.115 6.788 1.00 96.31 175 ALA A O 1
ATOM 1386 N N . LEU A 1 176 ? 1.120 -1.690 5.365 1.00 96.81 176 LEU A N 1
ATOM 1387 C CA . LEU A 1 176 ? 2.360 -0.984 5.009 1.00 96.81 176 LEU A CA 1
ATOM 1388 C C . LEU A 1 176 ? 2.083 0.392 4.385 1.00 96.81 176 LEU A C 1
ATOM 1390 O O . LEU A 1 176 ? 2.760 1.360 4.721 1.00 96.81 176 LEU A O 1
ATOM 1394 N N . LEU A 1 177 ? 1.052 0.510 3.544 1.00 95.69 177 LEU A N 1
ATOM 1395 C CA . LEU A 1 177 ? 0.614 1.797 3.003 1.00 95.69 177 LEU A CA 1
ATOM 1396 C C . LEU A 1 177 ? 0.113 2.742 4.106 1.00 95.69 177 LEU A C 1
ATOM 1398 O O . LEU A 1 177 ? 0.465 3.923 4.098 1.00 95.69 177 LEU A O 1
ATOM 1402 N N . CYS A 1 178 ? -0.645 2.239 5.087 1.00 94.94 178 CYS A N 1
ATOM 1403 C CA . CYS A 1 178 ? -1.027 3.023 6.266 1.00 94.94 178 CYS A CA 1
ATOM 1404 C C . CYS A 1 178 ? 0.209 3.514 7.033 1.00 94.94 178 CYS A C 1
ATOM 1406 O O . CYS A 1 178 ? 0.273 4.691 7.374 1.00 94.94 178 CYS A O 1
ATOM 1408 N N . PHE A 1 179 ? 1.209 2.655 7.261 1.00 94.69 179 PHE A N 1
ATOM 1409 C CA . PHE A 1 179 ? 2.471 3.061 7.889 1.00 94.69 179 PHE A CA 1
ATOM 1410 C C . PHE A 1 179 ? 3.152 4.180 7.098 1.00 94.69 179 PHE A C 1
ATOM 1412 O O . PHE A 1 179 ? 3.389 5.250 7.653 1.00 94.69 179 PHE A O 1
ATOM 1419 N N . ALA A 1 180 ? 3.369 3.981 5.795 1.00 93.31 180 ALA A N 1
ATOM 1420 C CA . ALA A 1 180 ? 4.009 4.970 4.928 1.00 93.31 180 ALA A CA 1
ATOM 1421 C C . ALA A 1 180 ? 3.286 6.324 4.979 1.00 93.31 180 ALA A C 1
ATOM 1423 O O . ALA A 1 180 ? 3.923 7.374 5.043 1.00 93.31 180 ALA A O 1
ATOM 1424 N N . THR A 1 181 ? 1.951 6.296 4.992 1.00 93.19 181 THR A N 1
ATOM 1425 C CA . THR A 1 181 ? 1.105 7.496 5.044 1.00 93.19 181 THR A CA 1
ATOM 1426 C C . THR A 1 181 ? 1.239 8.243 6.371 1.00 93.19 181 THR A C 1
ATOM 1428 O O . THR A 1 181 ? 1.188 9.469 6.397 1.00 93.19 181 THR A O 1
ATOM 1431 N N . LEU A 1 182 ? 1.394 7.521 7.483 1.00 91.38 182 LEU A N 1
ATOM 1432 C CA . LEU A 1 182 ? 1.397 8.104 8.824 1.00 91.38 182 LEU A CA 1
ATOM 1433 C C . LEU A 1 182 ? 2.786 8.535 9.315 1.00 91.38 182 LEU A C 1
ATOM 1435 O O . LEU A 1 182 ? 2.868 9.434 10.153 1.00 91.38 182 LEU A O 1
ATOM 1439 N N . THR A 1 183 ? 3.860 7.903 8.831 1.00 88.56 183 THR A N 1
ATOM 1440 C CA . THR A 1 183 ? 5.236 8.146 9.309 1.00 88.56 183 THR A CA 1
ATOM 1441 C C . THR A 1 183 ? 6.180 8.737 8.269 1.00 88.56 183 THR A C 1
ATOM 1443 O O . THR A 1 183 ? 7.227 9.237 8.661 1.00 88.56 183 THR A O 1
ATOM 1446 N N . SER A 1 184 ? 5.816 8.693 6.984 1.00 88.50 184 SER A N 1
ATOM 1447 C CA . SER A 1 184 ? 6.621 8.959 5.777 1.00 88.50 184 SER A CA 1
ATOM 1448 C C . SER A 1 184 ? 7.127 7.699 5.043 1.00 88.50 184 SER A C 1
ATOM 1450 O O . SER A 1 184 ? 7.491 6.704 5.684 1.00 88.50 184 SER A O 1
ATOM 1452 N N . PRO A 1 185 ? 7.181 7.742 3.693 1.00 89.88 185 PRO A N 1
ATOM 1453 C CA . PRO A 1 185 ? 7.775 6.697 2.856 1.00 89.88 185 PRO A CA 1
ATOM 1454 C C . PRO A 1 185 ? 9.248 6.391 3.130 1.00 89.88 185 PRO A C 1
ATOM 1456 O O . PRO A 1 185 ? 9.639 5.220 3.166 1.00 89.88 185 PRO A O 1
ATOM 1459 N N . SER A 1 186 ? 10.061 7.432 3.320 1.00 87.88 186 SER A N 1
ATOM 1460 C CA . SER A 1 186 ? 11.509 7.291 3.469 1.00 87.88 186 SER A CA 1
ATOM 1461 C C . SER A 1 186 ? 11.863 6.553 4.755 1.00 87.88 186 SER A C 1
ATOM 1463 O O . SER A 1 186 ? 12.630 5.591 4.709 1.00 87.88 186 SER A O 1
ATOM 1465 N N . THR A 1 187 ? 11.230 6.925 5.873 1.00 89.12 187 THR A N 1
ATOM 1466 C CA . THR A 1 187 ? 11.409 6.252 7.163 1.00 89.12 187 THR A CA 1
ATOM 1467 C C . THR A 1 187 ? 10.931 4.805 7.118 1.00 89.12 187 THR A C 1
ATOM 1469 O O . THR A 1 187 ? 11.593 3.929 7.666 1.00 89.12 187 THR A O 1
ATOM 1472 N N . LEU A 1 188 ? 9.799 4.520 6.460 1.00 91.94 188 LEU A N 1
ATOM 1473 C CA . LEU A 1 188 ? 9.328 3.139 6.337 1.00 91.94 188 LEU A CA 1
ATOM 1474 C C . LEU A 1 188 ? 10.335 2.275 5.567 1.00 91.94 188 LEU A C 1
ATOM 1476 O O . LEU A 1 188 ? 10.641 1.170 6.004 1.00 91.94 188 LEU A O 1
ATOM 1480 N N . THR A 1 189 ? 10.855 2.778 4.447 1.00 89.50 189 THR A N 1
ATOM 1481 C CA . THR A 1 189 ? 11.830 2.046 3.623 1.00 89.50 189 THR A CA 1
ATOM 1482 C C . THR A 1 189 ? 13.113 1.767 4.412 1.00 89.50 189 THR A C 1
ATOM 1484 O O . THR A 1 189 ? 13.574 0.632 4.431 1.00 89.50 189 THR A O 1
ATOM 1487 N N . GLU A 1 190 ? 13.619 2.753 5.161 1.00 89.50 190 GLU A N 1
ATOM 1488 C CA . GLU A 1 190 ? 14.776 2.587 6.057 1.00 89.50 190 GLU A CA 1
ATOM 1489 C C . GLU A 1 190 ? 14.545 1.491 7.113 1.00 89.50 190 GLU A C 1
ATOM 1491 O O . GLU A 1 190 ? 15.432 0.686 7.383 1.00 89.50 190 GLU A O 1
ATOM 1496 N N . LYS A 1 191 ? 13.338 1.411 7.694 1.00 91.31 191 LYS A N 1
ATOM 1497 C CA . LYS A 1 191 ? 12.999 0.378 8.691 1.00 91.31 191 LYS A CA 1
ATOM 1498 C C . LYS A 1 191 ? 12.823 -1.016 8.103 1.00 91.31 191 LYS A C 1
ATOM 1500 O O . LYS A 1 191 ? 12.976 -1.993 8.832 1.00 91.31 191 LYS A O 1
ATOM 1505 N N . LEU A 1 192 ? 12.449 -1.118 6.832 1.00 91.62 192 LEU A N 1
ATOM 1506 C CA . LEU A 1 192 ? 12.212 -2.400 6.169 1.00 91.62 192 LEU A CA 1
ATOM 1507 C C . LEU A 1 192 ? 13.484 -3.024 5.588 1.00 91.62 192 LEU A C 1
ATOM 1509 O O . LEU A 1 192 ? 13.479 -4.233 5.351 1.00 91.62 192 LEU A O 1
ATOM 1513 N N . GLY A 1 193 ? 14.545 -2.229 5.437 1.00 89.25 193 GLY A N 1
ATOM 1514 C CA . GLY A 1 193 ? 15.848 -2.654 4.938 1.00 89.25 193 GLY A CA 1
ATOM 1515 C C . GLY A 1 193 ? 15.996 -2.506 3.424 1.00 89.25 193 GLY A C 1
ATOM 1516 O O . GLY A 1 193 ? 15.019 -2.343 2.690 1.00 89.25 193 GLY A O 1
ATOM 1517 N N . ASP A 1 194 ? 17.243 -2.583 2.963 1.00 85.88 194 ASP A N 1
ATOM 1518 C CA . ASP A 1 194 ? 17.622 -2.349 1.562 1.00 85.88 194 ASP A CA 1
ATOM 1519 C C . ASP A 1 194 ? 17.091 -3.424 0.596 1.00 85.88 194 ASP A C 1
ATOM 1521 O O . ASP A 1 194 ? 16.978 -3.182 -0.600 1.00 85.88 194 ASP A O 1
ATOM 1525 N N . ASP A 1 195 ? 16.715 -4.602 1.102 1.00 88.75 195 ASP A N 1
ATOM 1526 C CA . ASP A 1 195 ? 16.133 -5.701 0.319 1.00 88.75 195 ASP A CA 1
ATOM 1527 C C . ASP A 1 195 ? 14.620 -5.528 0.068 1.00 88.75 195 ASP A C 1
ATOM 1529 O O . ASP A 1 195 ? 13.995 -6.284 -0.685 1.00 88.75 195 ASP A O 1
ATOM 1533 N N . PHE A 1 196 ? 13.982 -4.559 0.728 1.00 90.50 196 PHE A N 1
ATOM 1534 C CA . PHE A 1 196 ? 12.540 -4.369 0.654 1.00 90.50 196 PHE A CA 1
ATOM 1535 C C . PHE A 1 196 ? 12.026 -4.010 -0.752 1.00 90.50 196 PHE A C 1
ATOM 1537 O O . PHE A 1 196 ? 11.012 -4.594 -1.153 1.00 90.50 196 PHE A O 1
ATOM 1544 N N . PRO A 1 197 ? 12.678 -3.124 -1.533 1.00 90.50 197 PRO A N 1
ATOM 1545 C CA . PRO A 1 197 ? 12.281 -2.847 -2.912 1.00 90.50 197 PRO A CA 1
ATOM 1546 C C . PRO A 1 197 ? 12.209 -4.101 -3.782 1.00 90.50 197 PRO A C 1
ATOM 1548 O O . PRO A 1 197 ? 11.217 -4.308 -4.484 1.00 90.50 197 PRO A O 1
ATOM 1551 N N . GLU A 1 198 ? 13.210 -4.977 -3.685 1.00 90.44 198 GLU A N 1
ATOM 1552 C CA . GLU A 1 198 ? 13.248 -6.235 -4.428 1.00 90.44 198 GLU A CA 1
ATOM 1553 C C . GLU A 1 198 ? 12.084 -7.151 -4.033 1.00 90.44 198 GLU A C 1
ATOM 1555 O O . GLU A 1 198 ? 11.328 -7.610 -4.895 1.00 90.44 198 GLU A O 1
ATOM 1560 N N . ARG A 1 199 ? 11.858 -7.347 -2.726 1.00 92.19 199 ARG A N 1
ATOM 1561 C CA . ARG A 1 199 ? 10.723 -8.138 -2.217 1.00 92.19 199 ARG A CA 1
ATOM 1562 C C . ARG A 1 199 ? 9.375 -7.575 -2.670 1.00 92.19 199 ARG A C 1
ATOM 1564 O O . ARG A 1 199 ? 8.457 -8.335 -2.986 1.00 92.19 199 ARG A O 1
ATOM 1571 N N . LEU A 1 200 ? 9.238 -6.249 -2.724 1.00 93.75 200 LEU A N 1
ATOM 1572 C CA . LEU A 1 200 ? 8.012 -5.601 -3.183 1.00 93.75 200 LEU A CA 1
ATOM 1573 C C . LEU A 1 200 ? 7.779 -5.819 -4.684 1.00 93.75 200 LEU A C 1
ATOM 1575 O O . LEU A 1 200 ? 6.644 -6.070 -5.091 1.00 93.75 200 LEU A O 1
ATOM 1579 N N . LEU A 1 201 ? 8.833 -5.779 -5.501 1.00 93.44 201 LEU A N 1
ATOM 1580 C CA . LEU A 1 201 ? 8.738 -6.098 -6.925 1.00 93.44 201 LEU A CA 1
ATOM 1581 C C . LEU A 1 201 ? 8.378 -7.564 -7.157 1.00 93.44 201 LEU A C 1
ATOM 1583 O O . LEU A 1 201 ? 7.495 -7.848 -7.965 1.00 93.44 201 LEU A O 1
ATOM 1587 N N . LEU A 1 202 ? 8.978 -8.495 -6.412 1.00 92.06 202 LEU A N 1
ATOM 1588 C CA . LEU A 1 202 ? 8.623 -9.915 -6.490 1.00 92.06 202 LEU A CA 1
ATOM 1589 C C . LEU A 1 202 ? 7.144 -10.155 -6.159 1.00 92.06 202 LEU A C 1
ATOM 1591 O O . LEU A 1 202 ? 6.496 -10.981 -6.806 1.00 92.06 202 LEU A O 1
ATOM 1595 N N . ALA A 1 203 ? 6.570 -9.385 -5.231 1.00 94.12 203 ALA A N 1
ATOM 1596 C CA . ALA A 1 203 ? 5.152 -9.470 -4.890 1.00 94.12 203 ALA A CA 1
ATOM 1597 C C . ALA A 1 203 ? 4.208 -9.086 -6.046 1.00 94.12 203 ALA A C 1
ATOM 1599 O O . ALA A 1 203 ? 3.058 -9.533 -6.066 1.00 94.12 203 ALA A O 1
ATOM 1600 N N . LEU A 1 204 ? 4.665 -8.321 -7.050 1.00 94.00 204 LEU A N 1
ATOM 1601 C CA . LEU A 1 204 ? 3.862 -8.019 -8.244 1.00 94.00 204 LEU A CA 1
ATOM 1602 C C . LEU A 1 204 ? 3.506 -9.281 -9.045 1.00 94.00 204 LEU A C 1
ATOM 1604 O O . LEU A 1 204 ? 2.478 -9.282 -9.729 1.00 94.00 204 LEU A O 1
ATOM 1608 N N . ASN A 1 205 ? 4.282 -10.364 -8.898 1.00 90.56 205 ASN A N 1
ATOM 1609 C CA . ASN A 1 205 ? 4.009 -11.673 -9.503 1.00 90.56 205 ASN A CA 1
ATOM 1610 C C . ASN A 1 205 ? 2.724 -12.331 -8.994 1.00 90.56 205 ASN A C 1
ATOM 1612 O O . ASN A 1 205 ? 2.185 -13.227 -9.644 1.00 90.56 205 ASN A O 1
ATOM 1616 N N . ASN A 1 206 ? 2.197 -11.878 -7.859 1.00 90.81 206 ASN A N 1
ATOM 1617 C CA . ASN A 1 206 ? 0.974 -12.415 -7.298 1.00 90.81 206 ASN A CA 1
ATOM 1618 C C . ASN A 1 206 ? -0.241 -11.540 -7.642 1.00 90.81 206 ASN A C 1
ATOM 1620 O O . ASN A 1 206 ? -0.466 -10.481 -7.052 1.00 90.81 206 ASN A O 1
ATOM 1624 N N . ARG A 1 207 ? -1.092 -12.065 -8.535 1.00 88.62 207 ARG A N 1
ATOM 1625 C CA . ARG A 1 207 ? -2.325 -11.418 -9.021 1.00 88.62 207 ARG A CA 1
ATOM 1626 C C . ARG A 1 207 ? -3.253 -10.920 -7.913 1.00 88.62 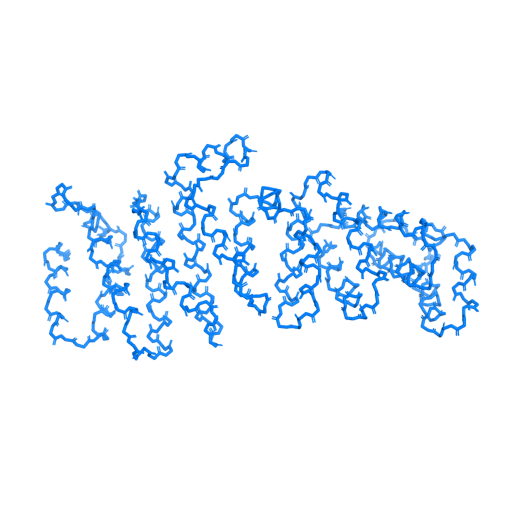207 ARG A C 1
ATOM 1628 O O . ARG A 1 207 ? -3.952 -9.929 -8.121 1.00 88.62 207 ARG A O 1
ATOM 1635 N N . SER A 1 208 ? -3.293 -11.587 -6.756 1.00 89.50 208 SER A N 1
ATOM 1636 C CA . SER A 1 208 ? -4.195 -11.199 -5.664 1.00 89.50 208 SER A CA 1
ATOM 1637 C C . SER A 1 208 ? -3.765 -9.905 -4.963 1.00 89.50 208 SER A C 1
ATOM 1639 O O . SER A 1 208 ? -4.606 -9.220 -4.370 1.00 89.50 208 SER A O 1
ATOM 1641 N N . VAL A 1 209 ? -2.481 -9.541 -5.059 1.00 93.06 209 VAL A N 1
ATOM 1642 C CA . VAL A 1 209 ? -1.892 -8.381 -4.376 1.00 93.06 209 VAL A CA 1
ATOM 1643 C C . VAL A 1 209 ? -1.302 -7.339 -5.326 1.00 93.06 209 VAL A C 1
ATOM 1645 O O . VAL A 1 209 ? -1.124 -6.204 -4.892 1.00 93.06 209 VAL A O 1
ATOM 1648 N N . THR A 1 210 ? -1.095 -7.641 -6.617 1.00 94.12 210 THR A N 1
ATOM 1649 C CA . THR A 1 210 ? -0.496 -6.714 -7.604 1.00 94.12 210 THR A CA 1
ATOM 1650 C C . THR A 1 210 ? -1.112 -5.312 -7.552 1.00 94.12 210 THR A C 1
ATOM 1652 O O . THR A 1 210 ? -0.396 -4.319 -7.640 1.00 94.12 210 THR A O 1
ATOM 1655 N N . VAL A 1 211 ? -2.434 -5.211 -7.360 1.00 92.75 211 VAL A N 1
ATOM 1656 C CA . VAL A 1 211 ? -3.154 -3.932 -7.231 1.00 92.75 211 VAL A CA 1
ATOM 1657 C C . VAL A 1 211 ? -2.616 -3.080 -6.083 1.00 92.75 211 VAL A C 1
ATOM 1659 O O . VAL A 1 211 ? -2.178 -1.958 -6.316 1.00 92.75 211 VAL A O 1
ATOM 1662 N N . VAL A 1 212 ? -2.633 -3.625 -4.865 1.00 94.56 212 VAL A N 1
ATOM 1663 C CA . VAL A 1 212 ? -2.236 -2.893 -3.655 1.00 94.56 212 VAL A CA 1
ATOM 1664 C C . VAL A 1 212 ? -0.722 -2.700 -3.585 1.00 94.56 212 VAL A C 1
ATOM 1666 O O . VAL A 1 212 ? -0.255 -1.675 -3.104 1.00 94.56 212 VAL A O 1
ATOM 1669 N N . VAL A 1 213 ? 0.053 -3.650 -4.112 1.00 96.50 213 VAL A N 1
ATOM 1670 C CA . VAL A 1 213 ? 1.512 -3.538 -4.218 1.00 96.50 213 VAL A CA 1
ATOM 1671 C C . VAL A 1 213 ? 1.883 -2.390 -5.154 1.00 96.50 213 VAL A C 1
ATOM 1673 O O . VAL A 1 213 ? 2.754 -1.599 -4.817 1.00 96.50 213 VAL A O 1
ATOM 1676 N N . SER A 1 214 ? 1.182 -2.245 -6.284 1.00 95.31 214 SER A N 1
ATOM 1677 C CA . SER A 1 214 ? 1.396 -1.130 -7.217 1.00 95.31 214 SER A CA 1
ATOM 1678 C C . SER A 1 214 ? 1.084 0.221 -6.567 1.00 95.31 214 SER A C 1
ATOM 1680 O O . SER A 1 214 ? 1.845 1.168 -6.738 1.00 95.31 214 SER A O 1
ATOM 1682 N N . GLU A 1 215 ? -0.014 0.311 -5.807 1.00 95.00 215 GLU A N 1
ATOM 1683 C CA . GLU A 1 215 ? -0.385 1.516 -5.048 1.00 95.00 215 GLU A CA 1
ATOM 1684 C C . GLU A 1 215 ? 0.678 1.871 -4.001 1.00 95.00 215 GLU A C 1
ATOM 1686 O O . GLU A 1 215 ? 1.120 3.019 -3.941 1.00 95.00 215 GLU A O 1
ATOM 1691 N N . LEU A 1 216 ? 1.133 0.882 -3.223 1.00 96.06 216 LEU A N 1
ATOM 1692 C CA . LEU A 1 216 ? 2.193 1.054 -2.231 1.00 96.06 216 LEU A CA 1
ATOM 1693 C C . LEU A 1 216 ? 3.501 1.508 -2.881 1.00 96.06 216 LEU A C 1
ATOM 1695 O O . LEU A 1 216 ? 4.089 2.485 -2.435 1.00 96.06 216 LEU A O 1
ATOM 1699 N N . LEU A 1 217 ? 3.932 0.842 -3.950 1.00 95.31 217 LEU A N 1
ATOM 1700 C CA . LEU A 1 217 ? 5.156 1.175 -4.672 1.00 95.31 217 LEU A CA 1
ATOM 1701 C C . LEU A 1 217 ? 5.100 2.617 -5.201 1.00 95.31 217 LEU A C 1
ATOM 1703 O O . LEU A 1 217 ? 6.036 3.384 -4.991 1.00 95.31 217 LEU A O 1
ATOM 1707 N N . CYS A 1 218 ? 3.976 3.029 -5.798 1.00 93.31 218 CYS A N 1
ATOM 1708 C CA . CYS A 1 218 ? 3.806 4.406 -6.267 1.00 93.31 218 CYS A CA 1
ATOM 1709 C C . CYS A 1 218 ? 3.894 5.431 -5.134 1.00 93.31 218 CYS A C 1
ATOM 1711 O O . CYS A 1 218 ? 4.505 6.490 -5.295 1.00 93.31 218 CYS A O 1
ATOM 1713 N N . PHE A 1 219 ? 3.286 5.116 -3.991 1.00 93.81 219 PHE A N 1
ATOM 1714 C CA . PHE A 1 219 ? 3.343 5.967 -2.811 1.00 93.81 219 PHE A CA 1
ATOM 1715 C C . PHE A 1 219 ? 4.769 6.070 -2.255 1.00 93.81 219 PHE A C 1
ATOM 1717 O O . PHE A 1 219 ? 5.208 7.159 -1.895 1.00 93.81 219 PHE A O 1
ATOM 1724 N N . LEU A 1 220 ? 5.506 4.954 -2.236 1.00 93.88 220 LEU A N 1
ATOM 1725 C CA . LEU A 1 220 ? 6.881 4.908 -1.748 1.00 93.88 220 LEU A CA 1
ATOM 1726 C C . LEU A 1 220 ? 7.828 5.738 -2.612 1.00 93.88 220 LEU A C 1
ATOM 1728 O O . LEU A 1 220 ? 8.558 6.568 -2.078 1.00 93.88 220 LEU A O 1
ATOM 1732 N N . LEU A 1 221 ? 7.758 5.572 -3.935 1.00 92.50 221 LEU A N 1
ATOM 1733 C CA . LEU A 1 221 ? 8.570 6.340 -4.881 1.00 92.50 221 LEU A CA 1
ATOM 1734 C C . LEU A 1 221 ? 8.312 7.841 -4.779 1.00 92.50 221 LEU A C 1
ATOM 1736 O O . LEU A 1 221 ? 9.246 8.632 -4.791 1.00 92.50 221 LEU A O 1
ATOM 1740 N N . SER A 1 222 ? 7.048 8.232 -4.608 1.00 89.19 222 SER A N 1
ATOM 1741 C CA . SER A 1 222 ? 6.661 9.645 -4.535 1.00 89.19 222 SER A CA 1
ATOM 1742 C C . SER A 1 222 ? 7.259 10.391 -3.334 1.00 89.19 222 SER A C 1
ATOM 1744 O O . SER A 1 222 ? 7.289 11.619 -3.348 1.00 89.19 222 SER A O 1
ATOM 1746 N N . GLY A 1 223 ? 7.705 9.678 -2.293 1.00 87.38 223 GLY A N 1
ATOM 1747 C CA . GLY A 1 223 ? 8.328 10.263 -1.101 1.00 87.38 223 GLY A CA 1
ATOM 1748 C C . GLY A 1 223 ? 9.704 9.691 -0.768 1.00 87.38 223 GLY A C 1
ATOM 1749 O O . GLY A 1 223 ? 10.132 9.802 0.382 1.00 87.38 223 GLY A O 1
ATOM 1750 N N . ALA A 1 224 ? 10.368 9.051 -1.731 1.00 88.88 224 ALA A N 1
ATOM 1751 C CA . ALA A 1 224 ? 11.710 8.512 -1.560 1.00 88.88 224 ALA A CA 1
ATOM 1752 C C . ALA A 1 224 ? 12.759 9.639 -1.496 1.00 88.88 224 ALA A C 1
ATOM 1754 O O . ALA A 1 224 ? 12.625 10.674 -2.152 1.00 88.88 224 ALA A O 1
ATOM 1755 N N . SER A 1 225 ? 13.818 9.442 -0.705 1.00 87.69 225 SER A N 1
ATOM 1756 C CA . SER A 1 225 ? 15.011 10.299 -0.763 1.00 87.69 225 SER A CA 1
ATOM 1757 C C . SER A 1 225 ? 15.775 10.094 -2.076 1.00 87.69 225 SER A C 1
ATOM 1759 O O . SER A 1 225 ? 15.571 9.105 -2.771 1.00 87.69 225 SER A O 1
ATOM 1761 N N . GLU A 1 226 ? 16.723 10.976 -2.397 1.00 86.81 226 GLU A N 1
ATOM 1762 C CA . GLU A 1 226 ? 17.571 10.834 -3.592 1.00 86.81 226 GLU A CA 1
ATOM 1763 C C . GLU A 1 226 ? 18.347 9.500 -3.617 1.00 86.81 226 GLU A C 1
ATOM 1765 O O . GLU A 1 226 ? 18.388 8.808 -4.634 1.00 86.81 226 GLU A O 1
ATOM 1770 N N . SER A 1 227 ? 18.898 9.081 -2.472 1.00 86.50 227 SER A N 1
ATOM 1771 C CA . SER A 1 227 ? 19.580 7.786 -2.344 1.00 86.50 227 SER A CA 1
ATOM 1772 C C . SER A 1 227 ? 18.635 6.600 -2.559 1.00 86.50 227 SER A C 1
ATOM 1774 O O . SER A 1 227 ? 18.994 5.638 -3.236 1.00 86.50 227 SER A O 1
ATOM 1776 N N . GLN A 1 228 ? 17.414 6.679 -2.022 1.00 88.00 228 GLN A N 1
ATOM 1777 C CA . GLN A 1 228 ? 16.385 5.659 -2.213 1.00 88.00 228 GLN A CA 1
ATOM 1778 C C . GLN A 1 228 ? 15.899 5.630 -3.661 1.00 88.00 228 GLN A C 1
ATOM 1780 O O . GLN A 1 228 ? 15.684 4.549 -4.198 1.00 88.00 228 GLN A O 1
ATOM 1785 N N . MET A 1 229 ? 15.763 6.785 -4.314 1.00 90.56 229 MET A N 1
ATOM 1786 C CA . MET A 1 229 ? 15.372 6.863 -5.720 1.00 90.56 229 MET A CA 1
ATOM 1787 C C . MET A 1 229 ? 16.347 6.097 -6.606 1.00 90.56 229 MET A C 1
ATOM 1789 O O . MET A 1 229 ? 15.900 5.250 -7.366 1.00 90.56 229 MET A O 1
ATOM 1793 N N . ARG A 1 230 ? 17.663 6.269 -6.429 1.00 89.56 230 ARG A N 1
ATOM 1794 C CA . ARG A 1 230 ? 18.668 5.505 -7.192 1.00 89.56 230 ARG A CA 1
ATOM 1795 C C . ARG A 1 230 ? 18.536 3.987 -7.000 1.00 89.56 230 ARG A C 1
ATOM 1797 O O . ARG A 1 230 ? 18.620 3.220 -7.962 1.00 89.56 230 ARG A O 1
ATOM 1804 N N . MET A 1 231 ? 18.299 3.549 -5.762 1.00 90.62 231 MET A N 1
ATOM 1805 C CA . MET A 1 231 ? 18.041 2.141 -5.439 1.00 90.62 231 MET A CA 1
ATOM 1806 C C . MET A 1 231 ? 16.787 1.633 -6.170 1.00 90.62 231 MET A C 1
ATOM 1808 O O . MET A 1 231 ? 16.828 0.605 -6.846 1.00 90.62 231 MET A O 1
ATOM 1812 N N . TRP A 1 232 ? 15.684 2.379 -6.101 1.00 91.81 232 TRP A N 1
ATOM 1813 C CA . TRP A 1 232 ? 14.450 2.044 -6.804 1.00 91.81 232 TRP A CA 1
ATOM 1814 C C . TRP A 1 232 ? 14.614 2.018 -8.327 1.00 91.81 232 TRP A C 1
ATOM 1816 O O . TRP A 1 232 ? 14.126 1.080 -8.954 1.00 91.81 232 TRP A O 1
ATOM 1826 N N . THR A 1 233 ? 15.313 2.992 -8.917 1.00 92.56 233 THR A N 1
ATOM 1827 C CA . THR A 1 233 ? 15.654 3.039 -10.349 1.00 92.56 233 THR A CA 1
ATOM 1828 C C . THR A 1 233 ? 16.333 1.737 -10.772 1.00 92.56 233 THR A C 1
ATOM 1830 O O . THR A 1 233 ? 15.886 1.086 -11.719 1.00 92.56 233 THR A O 1
ATOM 1833 N N . THR A 1 234 ? 17.346 1.304 -10.015 1.00 91.50 234 THR A N 1
ATOM 1834 C CA . THR A 1 234 ? 18.095 0.064 -10.278 1.00 91.50 234 THR A CA 1
ATOM 1835 C C . THR A 1 234 ? 17.171 -1.158 -10.265 1.00 91.50 234 THR A C 1
ATOM 1837 O O . THR A 1 234 ? 17.143 -1.945 -11.214 1.00 91.50 234 THR A O 1
ATOM 1840 N N . HIS A 1 235 ? 16.353 -1.303 -9.219 1.00 92.38 235 HIS A N 1
ATOM 1841 C CA . HIS A 1 235 ? 15.443 -2.441 -9.088 1.00 92.38 235 HIS A CA 1
ATOM 1842 C C . HIS A 1 235 ? 14.323 -2.442 -10.138 1.00 92.38 235 HIS A C 1
ATOM 1844 O O . HIS A 1 235 ? 13.945 -3.504 -10.633 1.00 92.38 235 HIS A O 1
ATOM 1850 N N . LEU A 1 236 ? 13.795 -1.277 -10.519 1.00 94.56 236 LEU A N 1
ATOM 1851 C CA . LEU A 1 236 ? 12.772 -1.166 -11.560 1.00 94.56 236 LEU A CA 1
ATOM 1852 C C . LEU A 1 236 ? 13.335 -1.485 -12.946 1.00 94.56 236 LEU A C 1
ATOM 1854 O O . LEU A 1 236 ? 12.667 -2.174 -13.721 1.00 94.56 236 LEU A O 1
ATOM 1858 N N . ALA A 1 237 ? 14.556 -1.039 -13.251 1.00 93.38 237 ALA A N 1
ATOM 1859 C CA . ALA A 1 237 ? 15.244 -1.388 -14.492 1.00 93.38 237 ALA A CA 1
ATOM 1860 C C . ALA A 1 237 ? 15.502 -2.904 -14.574 1.00 93.38 237 ALA A C 1
ATOM 1862 O O . ALA A 1 237 ? 15.185 -3.537 -15.587 1.00 93.38 237 ALA A O 1
ATOM 1863 N N . ALA A 1 238 ? 15.970 -3.513 -13.479 1.00 91.94 238 ALA A N 1
ATOM 1864 C CA . ALA A 1 238 ? 16.106 -4.966 -13.360 1.00 91.94 238 ALA A CA 1
ATOM 1865 C C . ALA A 1 238 ? 14.753 -5.690 -13.508 1.00 91.94 238 ALA A C 1
ATOM 1867 O O . ALA A 1 238 ? 14.649 -6.707 -14.190 1.00 91.94 238 A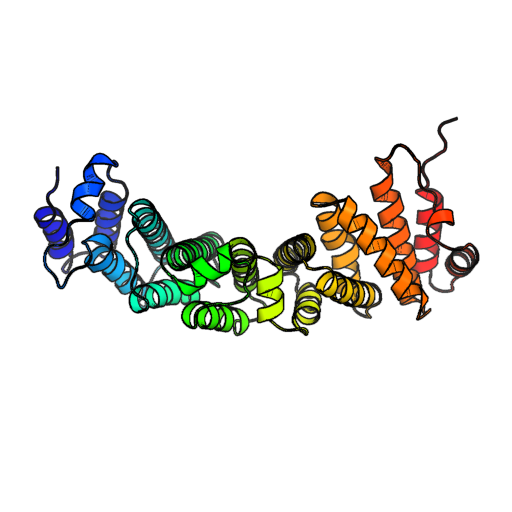LA A O 1
ATOM 1868 N N . GLY A 1 239 ? 13.680 -5.143 -12.930 1.00 93.31 239 GLY A N 1
ATOM 1869 C CA . GLY A 1 239 ? 12.327 -5.680 -13.061 1.00 93.31 239 GLY A CA 1
ATOM 1870 C C . GLY A 1 239 ? 11.798 -5.652 -14.500 1.00 93.31 239 GLY A C 1
ATOM 1871 O O . GLY A 1 239 ? 11.197 -6.628 -14.950 1.00 93.31 239 GLY A O 1
ATOM 1872 N N . LEU A 1 240 ? 12.051 -4.572 -15.248 1.00 93.00 240 LEU A N 1
ATOM 1873 C CA . LEU A 1 240 ? 11.665 -4.457 -16.661 1.00 93.00 240 LEU A CA 1
ATOM 1874 C C . LEU A 1 240 ? 12.448 -5.397 -17.582 1.00 93.00 240 LEU A C 1
ATOM 1876 O O . LEU A 1 240 ? 11.916 -5.793 -18.615 1.00 93.00 240 LEU A O 1
ATOM 1880 N N . SER A 1 241 ? 13.676 -5.754 -17.212 1.00 92.56 241 SER A N 1
ATOM 1881 C CA . SER A 1 241 ? 14.552 -6.670 -17.958 1.00 92.56 241 SER A CA 1
ATOM 1882 C C . SER A 1 241 ? 14.544 -8.107 -17.410 1.00 92.56 241 SER A C 1
ATOM 1884 O O . SER A 1 241 ? 15.241 -8.982 -17.927 1.00 92.56 241 SER A O 1
ATOM 1886 N N . SER A 1 242 ? 13.721 -8.376 -16.391 1.00 91.81 242 SER A N 1
ATOM 1887 C CA . SER A 1 242 ? 13.584 -9.681 -15.739 1.00 91.81 242 SER A CA 1
ATOM 1888 C C . SER A 1 242 ? 13.098 -10.763 -16.702 1.00 91.81 242 SER A C 1
ATOM 1890 O O . SER A 1 242 ? 12.344 -10.487 -17.631 1.00 91.81 242 SER A O 1
ATOM 1892 N N . ASP A 1 243 ? 13.437 -12.022 -16.422 1.00 89.69 243 ASP A N 1
ATOM 1893 C CA . ASP A 1 243 ? 12.841 -13.217 -17.033 1.00 89.69 243 ASP A CA 1
ATOM 1894 C C . ASP A 1 243 ? 11.313 -13.288 -16.898 1.00 89.69 243 ASP A C 1
ATOM 1896 O O . ASP A 1 243 ? 10.620 -13.807 -17.777 1.00 89.69 243 ASP A O 1
ATOM 1900 N N . CYS A 1 244 ? 10.760 -12.737 -15.816 1.00 90.25 244 CYS A N 1
ATOM 1901 C CA . CYS A 1 244 ? 9.346 -12.881 -15.502 1.00 90.25 244 CYS A CA 1
ATOM 1902 C C . CYS A 1 244 ? 8.469 -11.957 -16.363 1.00 90.25 244 CYS A C 1
ATOM 1904 O O . CYS A 1 244 ? 8.366 -10.756 -16.107 1.00 90.25 244 CYS A O 1
ATOM 1906 N N . SER A 1 245 ? 7.769 -12.526 -17.351 1.00 90.25 245 SER A N 1
ATOM 1907 C CA . SER A 1 245 ? 6.861 -11.776 -18.236 1.00 90.25 245 SER A CA 1
ATOM 1908 C C . SER A 1 245 ? 5.759 -11.039 -17.475 1.00 90.25 245 SER A C 1
ATOM 1910 O O . SER A 1 245 ? 5.401 -9.919 -17.834 1.00 90.25 245 SER A O 1
ATOM 1912 N N . TRP A 1 246 ? 5.265 -11.628 -16.385 1.00 90.50 246 TRP A N 1
ATOM 1913 C CA . TRP A 1 246 ? 4.240 -11.014 -15.549 1.00 90.50 246 TRP A CA 1
ATOM 1914 C C . TRP A 1 246 ? 4.751 -9.785 -14.791 1.00 90.50 246 TRP A C 1
ATOM 1916 O O . TRP A 1 246 ? 4.031 -8.788 -14.694 1.00 90.50 246 TRP A O 1
ATOM 1926 N N . LEU A 1 247 ? 5.986 -9.828 -14.279 1.00 92.81 247 LEU A N 1
ATOM 1927 C CA . LEU A 1 247 ? 6.618 -8.671 -13.642 1.00 92.81 247 LEU A CA 1
ATOM 1928 C C . LEU A 1 247 ? 6.780 -7.537 -14.654 1.00 92.81 247 LEU A C 1
ATOM 1930 O O . LEU A 1 247 ? 6.336 -6.419 -14.392 1.00 92.81 247 LEU A O 1
ATOM 1934 N N . ARG A 1 248 ? 7.327 -7.846 -15.840 1.00 92.25 248 ARG A N 1
ATOM 1935 C CA . ARG A 1 248 ? 7.480 -6.874 -16.933 1.00 92.25 248 ARG A CA 1
ATOM 1936 C C . ARG A 1 248 ? 6.139 -6.235 -17.298 1.00 92.25 248 ARG A C 1
ATOM 1938 O O . ARG A 1 248 ? 6.039 -5.011 -17.326 1.00 92.25 248 ARG A O 1
ATOM 1945 N N . ALA A 1 249 ? 5.098 -7.039 -17.520 1.00 91.62 249 ALA A N 1
ATOM 1946 C CA . ALA A 1 249 ? 3.756 -6.548 -17.837 1.00 91.62 249 ALA A CA 1
ATOM 1947 C C . ALA A 1 249 ? 3.172 -5.685 -16.706 1.00 91.62 249 ALA A C 1
ATOM 1949 O O . ALA A 1 249 ? 2.694 -4.581 -16.954 1.00 91.62 249 ALA A O 1
ATOM 1950 N N . SER A 1 250 ? 3.288 -6.126 -15.449 1.00 93.56 250 SER A N 1
ATOM 1951 C CA . SER A 1 250 ? 2.818 -5.365 -14.282 1.00 93.56 250 SER A CA 1
ATOM 1952 C C . SER A 1 250 ? 3.495 -3.997 -14.176 1.00 93.56 250 SER A C 1
ATOM 1954 O O . SER A 1 250 ? 2.840 -3.002 -13.860 1.00 93.56 250 SER A O 1
ATOM 1956 N N . LEU A 1 251 ? 4.791 -3.914 -14.478 1.00 95.00 251 LEU A N 1
ATOM 1957 C CA . LEU A 1 251 ? 5.515 -2.647 -14.489 1.00 95.00 251 LEU A CA 1
ATOM 1958 C C . LEU A 1 251 ? 5.057 -1.737 -15.637 1.00 95.00 251 LEU A C 1
ATOM 1960 O O . LEU A 1 251 ? 4.671 -0.593 -15.386 1.00 95.00 251 LEU A O 1
ATOM 1964 N N . LYS A 1 252 ? 5.044 -2.257 -16.871 1.00 92.62 252 LYS A N 1
ATOM 1965 C CA . LYS A 1 252 ? 4.726 -1.502 -18.097 1.00 92.62 252 LYS A CA 1
ATOM 1966 C C . LYS A 1 252 ? 3.275 -1.023 -18.148 1.00 92.62 252 LYS A C 1
ATOM 1968 O O . LYS A 1 252 ? 3.007 0.106 -18.547 1.00 92.62 252 LYS A O 1
ATOM 1973 N N . GLU A 1 253 ? 2.334 -1.874 -17.754 1.00 91.69 253 GLU A N 1
ATOM 1974 C CA . GLU A 1 253 ? 0.900 -1.635 -17.953 1.00 91.69 253 GLU A CA 1
ATOM 1975 C C . GLU A 1 253 ? 0.211 -1.040 -16.726 1.00 91.69 253 GLU A C 1
ATOM 1977 O O . GLU A 1 253 ? -0.872 -0.464 -16.849 1.00 91.69 253 GLU A O 1
ATOM 1982 N N . ARG A 1 254 ? 0.820 -1.160 -15.538 1.00 92.25 254 ARG A N 1
ATOM 1983 C CA . ARG A 1 254 ? 0.188 -0.742 -14.283 1.00 92.25 254 ARG A CA 1
ATOM 1984 C C . ARG A 1 254 ? 1.032 0.216 -13.461 1.00 92.25 254 ARG A C 1
ATOM 1986 O O . ARG A 1 254 ? 0.566 1.322 -13.203 1.00 92.25 254 ARG A O 1
ATOM 1993 N N . VAL A 1 255 ? 2.232 -0.184 -13.039 1.00 94.50 255 VAL A N 1
ATOM 1994 C CA . VAL A 1 255 ? 3.041 0.623 -12.108 1.00 94.50 255 VAL A CA 1
ATOM 1995 C C . VAL A 1 255 ? 3.475 1.937 -12.749 1.00 94.50 255 VAL A C 1
ATOM 1997 O O . VAL A 1 255 ? 3.178 2.995 -12.203 1.00 94.50 255 VAL A O 1
ATOM 2000 N N . ILE A 1 256 ? 4.113 1.893 -13.920 1.00 95.00 256 ILE A N 1
ATOM 2001 C CA . ILE A 1 256 ? 4.606 3.102 -14.593 1.00 95.00 256 ILE A CA 1
ATOM 2002 C C . ILE A 1 256 ? 3.448 4.044 -14.983 1.00 95.00 256 ILE A C 1
ATOM 2004 O O . ILE A 1 256 ? 3.526 5.233 -14.676 1.00 95.00 256 ILE A O 1
ATOM 2008 N N . PRO A 1 257 ? 2.327 3.568 -15.563 1.00 93.06 257 PRO A N 1
ATOM 2009 C CA . PRO A 1 257 ? 1.168 4.429 -15.804 1.00 93.06 257 PRO A CA 1
ATOM 2010 C C . PRO A 1 257 ? 0.569 5.046 -14.533 1.00 93.06 257 PRO A C 1
ATOM 2012 O O . PRO A 1 257 ? 0.138 6.200 -14.556 1.00 93.06 257 PRO A O 1
ATOM 2015 N N . LEU A 1 258 ? 0.539 4.305 -13.418 1.00 93.38 258 LEU A N 1
ATOM 2016 C CA . LEU A 1 258 ? 0.050 4.821 -12.138 1.00 93.38 258 LEU A CA 1
ATOM 2017 C C . LEU A 1 258 ? 0.994 5.886 -11.561 1.00 93.38 258 LEU A C 1
ATOM 2019 O O . LEU A 1 258 ? 0.522 6.910 -11.068 1.00 93.38 258 LEU A O 1
ATOM 2023 N N . LEU A 1 259 ? 2.308 5.685 -11.684 1.00 92.81 259 LEU A N 1
ATOM 2024 C CA . LEU A 1 259 ? 3.322 6.678 -11.333 1.00 92.81 259 LEU A CA 1
ATOM 2025 C C . LEU A 1 259 ? 3.160 7.957 -12.138 1.00 92.81 259 LEU A C 1
ATOM 2027 O O . LEU A 1 259 ? 3.106 9.036 -11.553 1.00 92.81 259 LEU A O 1
ATOM 2031 N N . PHE A 1 260 ? 3.016 7.838 -13.457 1.00 91.75 260 PHE A N 1
ATOM 2032 C CA . PHE A 1 260 ? 2.816 8.988 -14.327 1.00 91.75 260 PHE A CA 1
ATOM 2033 C C . PHE A 1 260 ? 1.554 9.773 -13.955 1.00 91.75 260 PHE A C 1
ATOM 2035 O O . PHE A 1 260 ? 1.587 11.000 -13.875 1.00 91.75 260 PHE A O 1
ATOM 2042 N N . LYS A 1 261 ? 0.452 9.071 -13.661 1.00 91.12 261 LYS A N 1
ATOM 2043 C CA . LYS A 1 261 ? -0.805 9.697 -13.231 1.00 91.12 261 LYS A CA 1
ATOM 2044 C C . LYS A 1 261 ? -0.661 10.471 -11.915 1.00 91.12 261 LYS A C 1
ATOM 2046 O O . LYS A 1 261 ? -1.297 11.509 -11.760 1.00 91.12 261 LYS A O 1
ATOM 2051 N N . ASN A 1 262 ? 0.127 9.959 -10.970 1.00 87.94 262 ASN A N 1
ATOM 2052 C CA . ASN A 1 262 ? 0.277 10.562 -9.644 1.00 87.94 262 ASN A CA 1
ATOM 2053 C C . ASN A 1 262 ? 1.327 11.684 -9.620 1.00 87.94 262 ASN A C 1
ATOM 2055 O O . ASN A 1 262 ? 1.122 12.698 -8.958 1.00 87.94 262 ASN A O 1
ATOM 2059 N N . ASN A 1 263 ? 2.449 11.502 -10.320 1.00 88.88 263 ASN A N 1
ATOM 2060 C CA . ASN A 1 263 ? 3.545 12.463 -10.401 1.00 88.88 263 ASN A CA 1
ATOM 2061 C C . ASN A 1 263 ? 4.291 12.301 -11.737 1.00 88.88 263 ASN A C 1
ATOM 2063 O O . ASN A 1 263 ? 5.308 11.606 -11.830 1.00 88.88 263 ASN A O 1
ATOM 2067 N N . SER A 1 264 ? 3.775 12.956 -12.779 1.00 89.56 264 SER A N 1
ATOM 2068 C CA . SER A 1 264 ? 4.288 12.852 -14.150 1.00 89.56 264 SER A CA 1
ATOM 2069 C C . SER A 1 264 ? 5.759 13.244 -14.265 1.00 89.56 264 SER A C 1
ATOM 2071 O O . SER A 1 264 ? 6.534 12.516 -14.879 1.00 89.56 264 SER A O 1
ATOM 2073 N N . ARG A 1 265 ? 6.168 14.345 -13.622 1.00 88.81 265 ARG A N 1
ATOM 2074 C CA . ARG A 1 265 ? 7.549 14.849 -13.659 1.00 88.81 265 ARG A CA 1
ATOM 2075 C C . ARG A 1 265 ? 8.539 13.858 -13.052 1.00 88.81 265 ARG A C 1
ATOM 2077 O O . ARG A 1 265 ? 9.563 13.572 -13.663 1.00 88.81 265 ARG A O 1
ATOM 2084 N N . MET A 1 266 ? 8.230 13.320 -11.872 1.00 90.56 266 MET A N 1
ATOM 2085 C CA . MET A 1 266 ? 9.077 12.309 -11.234 1.00 90.56 266 MET A CA 1
ATOM 2086 C C . MET A 1 266 ? 9.133 11.030 -12.073 1.00 90.56 266 MET A C 1
ATOM 2088 O O . MET A 1 266 ? 10.205 10.470 -12.257 1.00 90.56 266 MET A O 1
ATOM 2092 N N . CYS A 1 267 ? 7.996 10.584 -12.617 1.00 92.25 267 CYS A N 1
ATOM 2093 C CA . CYS A 1 267 ? 7.955 9.406 -13.480 1.00 92.25 267 CYS A CA 1
ATOM 2094 C C . CYS A 1 267 ? 8.822 9.581 -14.737 1.00 92.25 267 CYS A C 1
ATOM 2096 O O . CYS A 1 267 ? 9.524 8.656 -15.124 1.00 92.25 267 CYS A O 1
ATOM 2098 N N . ILE A 1 268 ? 8.786 10.757 -15.367 1.00 90.56 268 ILE A N 1
ATOM 2099 C CA . ILE A 1 268 ? 9.607 11.111 -16.534 1.00 90.56 268 ILE A CA 1
ATOM 2100 C C . ILE A 1 268 ? 11.100 11.024 -16.185 1.00 90.56 268 ILE A C 1
ATOM 2102 O O . ILE A 1 268 ? 11.823 10.303 -16.872 1.00 90.56 268 ILE A O 1
ATOM 2106 N N . SER A 1 269 ? 11.524 11.659 -15.086 1.00 90.81 269 SER A N 1
ATOM 2107 C CA . SER A 1 269 ? 12.910 11.606 -14.583 1.00 90.81 269 SER A CA 1
ATOM 2108 C C . SER A 1 269 ? 13.359 10.172 -14.285 1.00 90.81 269 SER A C 1
ATOM 2110 O O . SER A 1 269 ? 14.434 9.749 -14.693 1.00 90.81 269 SER A O 1
ATOM 2112 N N . LEU A 1 270 ? 12.504 9.388 -13.624 1.00 93.06 270 LEU A N 1
ATOM 2113 C CA . LEU A 1 270 ? 12.775 7.989 -13.302 1.00 93.06 270 LEU A CA 1
ATOM 2114 C C . LEU A 1 270 ? 12.992 7.146 -14.569 1.00 93.06 270 LEU A C 1
ATOM 2116 O O . LEU A 1 270 ? 13.898 6.322 -14.619 1.00 93.06 270 LEU A O 1
ATOM 2120 N N . LEU A 1 271 ? 12.183 7.361 -15.610 1.00 93.19 271 LEU A N 1
ATOM 2121 C CA . LEU A 1 271 ? 12.325 6.654 -16.885 1.00 93.19 271 LEU A CA 1
ATOM 2122 C C . LEU A 1 271 ? 13.619 7.026 -17.630 1.00 93.19 271 LEU A C 1
ATOM 2124 O O . LEU A 1 271 ? 14.196 6.160 -18.289 1.00 93.19 271 LEU A O 1
ATOM 2128 N N . GLU A 1 272 ? 14.084 8.274 -17.529 1.00 91.06 272 GLU A N 1
ATOM 2129 C CA . GLU A 1 272 ? 15.384 8.702 -18.074 1.00 91.06 272 GLU A CA 1
ATOM 2130 C C . GLU A 1 272 ? 16.539 7.982 -17.374 1.00 91.06 272 GLU A C 1
ATOM 2132 O O . GLU A 1 272 ? 17.377 7.372 -18.038 1.00 91.06 272 GLU A O 1
ATOM 2137 N N . GLU A 1 273 ? 16.537 7.962 -16.040 1.00 92.06 273 GLU A N 1
ATOM 2138 C CA . GLU A 1 273 ? 17.565 7.265 -15.262 1.00 92.06 273 GLU A CA 1
ATOM 2139 C C . GLU A 1 273 ? 17.572 5.755 -15.540 1.00 92.06 273 GLU A C 1
ATOM 2141 O O . GLU A 1 273 ? 18.625 5.167 -15.785 1.00 92.06 273 GLU A O 1
ATOM 2146 N N . MET A 1 2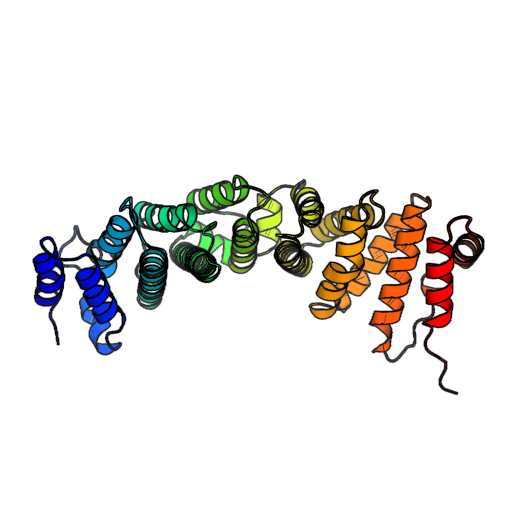74 ? 16.392 5.124 -15.581 1.00 93.50 274 MET A N 1
ATOM 2147 C CA . MET A 1 274 ? 16.262 3.702 -15.915 1.00 93.50 274 MET A CA 1
ATOM 2148 C C . MET A 1 274 ? 16.786 3.391 -17.322 1.00 93.50 274 MET A C 1
ATOM 2150 O O . MET A 1 274 ? 17.357 2.324 -17.538 1.00 93.50 274 MET A O 1
ATOM 2154 N N . SER A 1 275 ? 16.605 4.305 -18.280 1.00 90.44 275 SER A N 1
ATOM 2155 C CA . SER A 1 275 ? 17.142 4.142 -19.638 1.00 90.44 275 SER A CA 1
ATOM 2156 C C . SER A 1 275 ? 18.671 4.155 -19.635 1.00 90.44 275 SER A C 1
ATOM 2158 O O . SER A 1 275 ? 19.282 3.320 -20.299 1.00 90.44 275 SER A O 1
ATOM 2160 N N . GLY A 1 276 ? 19.284 5.040 -18.840 1.00 88.19 276 GLY A N 1
ATOM 2161 C CA . GLY A 1 276 ? 20.734 5.079 -18.640 1.00 88.19 276 GLY A CA 1
ATOM 2162 C C . GLY A 1 276 ? 21.289 3.778 -18.052 1.00 88.19 276 GLY A C 1
ATOM 2163 O O . GLY A 1 276 ? 22.270 3.248 -18.567 1.00 88.19 276 GLY A O 1
ATOM 2164 N N . GLU A 1 277 ? 20.628 3.213 -17.039 1.00 87.12 277 GLU A N 1
ATOM 2165 C CA . GLU A 1 277 ? 21.025 1.932 -16.429 1.00 87.12 277 GLU A CA 1
ATOM 2166 C C . GLU A 1 277 ? 20.964 0.759 -17.422 1.00 87.12 277 GLU A C 1
ATOM 2168 O O . GLU A 1 277 ? 21.863 -0.085 -17.473 1.00 87.12 277 GLU A O 1
ATOM 2173 N N . LEU A 1 278 ? 19.921 0.709 -18.256 1.00 87.69 278 LEU A N 1
ATOM 2174 C CA . LEU A 1 278 ? 19.732 -0.366 -19.236 1.00 87.69 278 LEU A CA 1
ATOM 2175 C C . LEU A 1 278 ? 20.758 -0.335 -20.378 1.00 87.69 278 LEU A C 1
ATOM 2177 O O . LEU A 1 278 ? 21.005 -1.378 -20.988 1.00 87.69 278 LEU A O 1
ATOM 2181 N N . ASN A 1 279 ? 21.378 0.816 -20.652 1.00 83.69 279 ASN A N 1
ATOM 2182 C CA . ASN A 1 279 ? 22.430 0.935 -21.665 1.00 83.69 279 ASN A CA 1
ATOM 2183 C C . ASN A 1 279 ? 23.714 0.185 -21.268 1.00 83.69 279 ASN A C 1
ATOM 2185 O O . ASN A 1 279 ? 24.486 -0.209 -22.139 1.00 83.69 279 ASN A O 1
ATOM 2189 N N . ASN A 1 280 ? 23.930 -0.064 -19.973 1.00 79.12 280 ASN A N 1
ATOM 2190 C CA . ASN A 1 280 ? 25.168 -0.665 -19.473 1.00 79.12 280 ASN A CA 1
ATOM 2191 C C . ASN A 1 280 ? 25.265 -2.184 -19.717 1.00 79.12 280 ASN A C 1
ATOM 2193 O O . ASN A 1 280 ? 26.357 -2.736 -19.629 1.00 79.12 280 ASN A O 1
ATOM 2197 N N . ASN A 1 281 ? 24.153 -2.872 -20.015 1.00 74.25 281 ASN A N 1
ATOM 2198 C CA . ASN A 1 281 ? 24.113 -4.329 -20.213 1.00 74.25 281 ASN A CA 1
ATOM 2199 C C . ASN A 1 281 ? 23.191 -4.721 -21.388 1.00 74.25 281 ASN A C 1
ATOM 2201 O O . ASN A 1 281 ? 22.033 -5.101 -21.173 1.00 74.25 281 ASN A O 1
ATOM 2205 N N . PRO A 1 282 ? 23.668 -4.643 -22.642 1.00 76.44 282 PRO A N 1
ATOM 2206 C CA . PRO A 1 282 ? 22.844 -4.926 -23.812 1.00 76.44 282 PRO A CA 1
ATOM 2207 C C . PRO A 1 282 ? 22.528 -6.427 -23.941 1.00 76.44 282 PRO A C 1
ATOM 2209 O O . PRO A 1 282 ? 23.417 -7.270 -24.032 1.00 76.44 282 PRO A O 1
ATOM 2212 N N . ASN A 1 283 ? 21.239 -6.765 -23.941 1.00 85.81 283 ASN A N 1
ATOM 2213 C CA . ASN A 1 283 ? 20.680 -8.075 -24.270 1.00 85.81 283 ASN A CA 1
ATOM 2214 C C . ASN A 1 283 ? 19.234 -7.903 -24.784 1.00 85.81 283 ASN A C 1
ATOM 2216 O O . ASN A 1 283 ? 18.662 -6.818 -24.692 1.00 85.81 283 ASN A O 1
ATOM 2220 N N . ASN A 1 284 ? 18.606 -8.972 -25.287 1.00 85.94 284 ASN A N 1
ATOM 2221 C CA . ASN A 1 284 ? 17.251 -8.900 -25.863 1.00 85.94 284 ASN A CA 1
ATOM 2222 C C . ASN A 1 284 ? 16.209 -8.316 -24.890 1.00 85.94 284 ASN A C 1
ATOM 2224 O O . ASN A 1 284 ? 15.265 -7.644 -25.299 1.00 85.94 284 ASN A O 1
ATOM 2228 N N . ARG A 1 285 ? 16.371 -8.545 -23.583 1.00 85.88 285 ARG A N 1
ATOM 2229 C CA . ARG A 1 285 ? 15.423 -8.079 -22.560 1.00 85.88 285 ARG A CA 1
ATOM 2230 C C . ARG A 1 285 ? 15.646 -6.626 -22.194 1.00 85.88 285 ARG A C 1
ATOM 2232 O O . ARG A 1 285 ? 14.676 -5.911 -21.964 1.00 85.88 285 ARG A O 1
ATOM 2239 N N . THR A 1 286 ? 16.898 -6.178 -22.139 1.00 89.06 286 THR A N 1
ATOM 2240 C CA . THR A 1 286 ? 17.197 -4.757 -21.971 1.00 89.06 286 THR A CA 1
ATOM 2241 C C . THR A 1 286 ? 16.783 -3.981 -23.216 1.00 89.06 286 THR A C 1
ATOM 2243 O O . THR A 1 286 ? 16.247 -2.889 -23.070 1.00 89.06 286 THR A O 1
ATOM 2246 N N . LEU A 1 287 ? 16.866 -4.573 -24.412 1.00 89.69 287 LEU A N 1
ATOM 2247 C CA . LEU A 1 287 ? 16.293 -4.003 -25.634 1.00 89.69 287 LEU A CA 1
ATOM 2248 C C . LEU A 1 287 ? 14.762 -3.851 -25.550 1.00 89.69 287 LEU A C 1
ATOM 2250 O O . LEU A 1 287 ? 14.249 -2.752 -25.754 1.00 89.69 287 LEU A O 1
ATOM 2254 N N . ASP A 1 288 ? 14.028 -4.902 -25.161 1.00 90.75 288 ASP A N 1
ATOM 2255 C CA . ASP A 1 288 ? 12.569 -4.834 -24.934 1.00 90.75 288 ASP A CA 1
ATOM 2256 C C . ASP A 1 288 ? 12.203 -3.770 -23.886 1.00 90.75 288 ASP A C 1
ATOM 2258 O O . ASP A 1 288 ? 11.261 -2.988 -24.065 1.00 90.75 288 ASP A O 1
ATOM 2262 N N . ALA A 1 289 ? 12.962 -3.704 -22.790 1.00 91.62 289 ALA A N 1
ATOM 2263 C CA . ALA A 1 289 ? 12.774 -2.707 -21.745 1.00 91.62 289 ALA A CA 1
ATOM 2264 C C . ALA A 1 289 ? 12.994 -1.279 -22.270 1.00 91.62 289 ALA A C 1
ATOM 2266 O O . ALA A 1 289 ? 12.143 -0.421 -22.033 1.00 91.62 289 ALA A O 1
ATOM 2267 N N . ARG A 1 290 ? 14.066 -1.033 -23.035 1.00 92.12 290 ARG A N 1
ATOM 2268 C CA . ARG A 1 290 ? 14.376 0.271 -23.651 1.00 92.12 290 ARG A CA 1
ATOM 2269 C C . ARG A 1 290 ? 13.283 0.712 -24.620 1.00 92.12 290 ARG A C 1
ATOM 2271 O O . ARG A 1 290 ? 12.758 1.816 -24.481 1.00 92.12 290 ARG A O 1
ATOM 2278 N N . LEU A 1 291 ? 12.855 -0.174 -25.523 1.00 91.81 291 LEU A N 1
ATOM 2279 C CA . LEU A 1 291 ? 11.728 0.085 -26.426 1.00 91.81 291 LEU A CA 1
ATOM 2280 C C . LEU A 1 291 ? 10.450 0.408 -25.642 1.00 91.81 291 LEU A C 1
ATOM 2282 O O . LEU A 1 291 ? 9.714 1.331 -25.986 1.00 91.81 291 LEU A O 1
ATOM 2286 N N . SER A 1 292 ? 10.188 -0.321 -24.556 1.00 91.50 292 SER A N 1
ATOM 2287 C CA . SER A 1 292 ? 9.009 -0.099 -23.715 1.00 91.50 292 SER A CA 1
ATOM 2288 C C . SER A 1 292 ? 9.046 1.251 -23.000 1.00 91.50 292 SER A C 1
ATOM 2290 O O . SER A 1 292 ? 8.029 1.945 -22.974 1.00 91.50 292 SER A O 1
ATOM 2292 N N . ILE A 1 293 ? 10.200 1.647 -22.452 1.00 92.69 293 ILE A N 1
ATOM 2293 C CA . ILE A 1 293 ? 10.379 2.965 -21.836 1.00 92.69 293 ILE A CA 1
ATOM 2294 C C . ILE A 1 293 ? 10.169 4.061 -22.879 1.00 92.69 293 ILE A C 1
ATOM 2296 O O . ILE A 1 293 ? 9.389 4.980 -22.632 1.00 92.69 293 ILE A O 1
ATOM 2300 N N . ALA A 1 294 ? 10.778 3.938 -24.060 1.00 91.31 294 ALA A N 1
ATOM 2301 C CA . ALA A 1 294 ? 10.631 4.928 -25.118 1.00 91.31 294 ALA A CA 1
ATOM 2302 C C . ALA A 1 294 ? 9.164 5.072 -25.571 1.00 91.31 294 ALA A C 1
ATOM 2304 O O . ALA A 1 294 ? 8.655 6.185 -25.706 1.00 91.31 294 ALA A O 1
ATOM 2305 N N . ARG A 1 295 ? 8.426 3.960 -25.703 1.00 89.56 295 ARG A N 1
ATOM 2306 C CA . ARG A 1 295 ? 6.980 3.982 -26.002 1.00 89.56 295 ARG A CA 1
ATOM 2307 C C . ARG A 1 295 ? 6.173 4.677 -24.910 1.00 89.56 295 ARG A C 1
ATOM 2309 O O . ARG A 1 295 ? 5.281 5.469 -25.214 1.00 89.56 295 ARG A O 1
ATOM 2316 N N . LEU A 1 296 ? 6.463 4.382 -23.643 1.00 89.31 296 LEU A N 1
ATOM 2317 C CA . LEU A 1 296 ? 5.792 5.015 -22.507 1.00 89.31 296 LEU A CA 1
ATOM 2318 C C . LEU A 1 296 ? 6.068 6.520 -22.482 1.00 89.31 296 LEU A C 1
ATOM 2320 O O . LEU A 1 296 ? 5.127 7.296 -22.345 1.00 89.31 296 LEU A O 1
ATOM 2324 N N . ARG A 1 297 ? 7.319 6.932 -22.716 1.00 88.75 297 ARG A N 1
ATOM 2325 C CA . ARG A 1 297 ? 7.720 8.337 -22.852 1.00 88.75 297 ARG A CA 1
ATOM 2326 C C . ARG A 1 297 ? 6.941 9.043 -23.953 1.00 88.75 297 ARG A C 1
ATOM 2328 O O . ARG A 1 297 ? 6.259 10.013 -23.649 1.00 88.75 297 ARG A O 1
ATOM 2335 N N . LEU A 1 298 ? 6.934 8.510 -25.178 1.00 87.00 298 LEU A N 1
ATOM 2336 C CA . LEU A 1 298 ? 6.164 9.087 -26.288 1.00 87.00 298 LEU A CA 1
ATOM 2337 C C . LEU A 1 298 ? 4.676 9.211 -25.958 1.00 87.00 298 LEU A C 1
ATOM 2339 O O . LEU A 1 298 ? 4.047 10.209 -26.290 1.00 87.00 298 LEU A O 1
ATOM 2343 N N . ARG A 1 299 ? 4.089 8.208 -25.294 1.00 84.50 299 ARG A N 1
ATOM 2344 C CA . ARG A 1 299 ? 2.673 8.230 -24.903 1.00 84.50 299 ARG A CA 1
ATOM 2345 C C . ARG A 1 299 ? 2.375 9.304 -23.858 1.00 84.50 299 ARG A C 1
ATOM 2347 O O . ARG A 1 299 ? 1.313 9.920 -23.918 1.00 84.50 299 ARG A O 1
ATOM 2354 N N . PHE A 1 300 ? 3.272 9.481 -22.898 1.00 84.88 300 PHE A N 1
ATOM 2355 C CA . PHE A 1 300 ? 3.149 10.444 -21.810 1.00 84.88 300 PHE A CA 1
ATOM 2356 C C . PHE A 1 300 ? 3.420 11.881 -22.257 1.00 84.88 300 PHE A C 1
ATOM 2358 O O . PHE A 1 300 ? 2.806 12.801 -21.722 1.00 84.88 300 PHE A O 1
ATOM 2365 N N . ASP A 1 301 ? 4.259 12.067 -23.275 1.00 75.94 301 ASP A N 1
ATOM 2366 C CA . ASP A 1 301 ? 4.594 13.385 -23.816 1.00 75.94 301 ASP A CA 1
ATOM 2367 C C . ASP A 1 301 ? 3.563 13.938 -24.808 1.00 75.94 301 ASP A C 1
ATOM 2369 O O . ASP A 1 301 ? 3.618 15.109 -25.157 1.00 75.94 301 ASP A O 1
ATOM 2373 N N . LYS A 1 302 ? 2.548 13.159 -25.221 1.00 67.06 302 LYS A N 1
ATOM 2374 C CA . LYS A 1 302 ? 1.462 13.660 -26.100 1.00 67.06 302 LYS A CA 1
ATOM 2375 C C . LYS A 1 302 ? 0.701 14.867 -25.523 1.00 67.06 302 LYS A C 1
ATOM 2377 O O . LYS A 1 302 ? -0.099 15.468 -26.234 1.00 67.06 302 LYS A O 1
ATOM 2382 N N . SER A 1 303 ? 0.903 15.194 -24.247 1.00 57.03 303 SER A N 1
ATOM 2383 C CA . SER A 1 303 ? 0.332 16.361 -23.568 1.00 57.03 303 SER A CA 1
ATOM 2384 C C . SER A 1 303 ? 1.268 17.573 -23.450 1.00 57.03 303 SER A C 1
ATOM 2386 O O . SER A 1 303 ? 0.836 18.586 -22.902 1.00 57.03 303 SER A O 1
ATOM 2388 N N . SER A 1 304 ? 2.527 17.493 -23.894 1.00 60.03 304 SER A N 1
ATOM 2389 C CA . SER A 1 304 ? 3.468 18.618 -23.856 1.00 60.03 304 SER A CA 1
ATOM 2390 C C . SER A 1 304 ? 3.453 19.419 -25.167 1.00 60.03 304 SER A C 1
ATOM 2392 O O . SER A 1 304 ? 2.958 18.965 -26.198 1.00 60.03 304 SER A O 1
ATOM 2394 N N . ILE A 1 305 ? 3.931 20.666 -25.103 1.00 53.38 305 ILE A N 1
ATOM 2395 C CA . ILE A 1 305 ? 3.955 21.605 -26.241 1.00 53.38 305 ILE A CA 1
ATOM 2396 C C . ILE A 1 305 ? 5.059 21.224 -27.246 1.00 53.38 305 ILE A C 1
ATOM 2398 O O . ILE A 1 305 ? 4.943 21.523 -28.432 1.00 53.38 305 ILE A O 1
ATOM 2402 N N . GLU A 1 306 ? 6.105 20.537 -26.785 1.00 62.28 306 GLU A N 1
ATOM 2403 C CA . GLU A 1 306 ? 7.205 20.050 -27.613 1.00 62.28 306 GLU A CA 1
ATOM 2404 C C . GLU A 1 306 ? 6.995 18.564 -27.892 1.00 62.28 306 GLU A C 1
ATOM 2406 O O . GLU A 1 306 ? 7.132 17.717 -27.014 1.00 62.28 306 GLU A O 1
ATOM 2411 N N . SER A 1 307 ? 6.624 18.233 -29.127 1.00 68.44 307 SER A N 1
ATOM 2412 C CA . SER A 1 307 ? 6.388 16.846 -29.508 1.00 68.44 307 SER A CA 1
ATOM 2413 C C . SER A 1 307 ? 7.704 16.063 -29.506 1.00 68.44 307 SER A C 1
ATOM 2415 O O . SER A 1 307 ? 8.515 16.211 -30.422 1.00 68.44 307 SER A O 1
ATOM 2417 N N . LEU A 1 308 ? 7.903 15.228 -28.489 1.00 79.50 308 LEU A N 1
ATOM 2418 C CA . LEU A 1 308 ? 9.070 14.362 -28.381 1.00 79.50 308 LEU A CA 1
ATOM 2419 C C . LEU A 1 308 ? 9.060 13.287 -29.477 1.00 79.50 308 LEU A C 1
ATOM 2421 O O . LEU A 1 308 ? 8.023 12.675 -29.758 1.00 79.50 308 LEU A O 1
ATOM 2425 N N . SER A 1 309 ? 10.220 13.031 -30.076 1.00 84.38 309 SER A N 1
ATOM 2426 C CA . SER A 1 309 ? 10.406 12.006 -31.103 1.00 84.38 309 SER A CA 1
ATOM 2427 C C . SER A 1 309 ? 11.254 10.840 -30.588 1.00 84.38 309 SER A C 1
ATOM 2429 O O . SER A 1 309 ? 12.039 10.953 -29.652 1.00 84.38 309 SER A O 1
ATOM 2431 N N . TRP A 1 310 ? 11.086 9.669 -31.199 1.00 86.62 310 TRP A N 1
ATOM 2432 C CA . TRP A 1 310 ? 11.774 8.441 -30.798 1.00 86.62 310 TRP A CA 1
ATOM 2433 C C . TRP A 1 310 ? 13.299 8.549 -30.870 1.00 86.62 310 TRP A C 1
ATOM 2435 O O . TRP A 1 310 ? 13.974 8.002 -30.007 1.00 86.62 310 TRP A O 1
ATOM 2445 N N . ASN A 1 311 ? 13.833 9.273 -31.854 1.00 86.25 311 ASN A N 1
ATOM 2446 C CA . ASN A 1 311 ? 15.272 9.474 -32.056 1.00 86.25 311 ASN A CA 1
ATOM 2447 C C . ASN A 1 311 ? 15.897 10.424 -31.018 1.00 86.25 311 ASN A C 1
ATOM 2449 O O . ASN A 1 311 ? 17.105 10.614 -31.000 1.00 86.25 311 ASN A O 1
ATOM 2453 N N . GLN A 1 312 ? 15.083 11.033 -30.151 1.00 86.12 312 GLN A N 1
ATOM 2454 C CA . GLN A 1 312 ? 15.551 11.740 -28.954 1.00 86.12 312 GLN A CA 1
ATOM 2455 C C . GLN A 1 312 ? 15.619 10.814 -27.729 1.00 86.12 312 GLN A C 1
ATOM 2457 O O . GLN A 1 312 ? 16.161 11.197 -26.698 1.00 86.12 312 GLN A O 1
ATOM 2462 N N . LEU A 1 313 ? 15.029 9.617 -27.819 1.00 86.75 313 LEU A N 1
ATOM 2463 C CA . LEU A 1 313 ? 14.915 8.647 -26.728 1.00 86.75 313 LEU A CA 1
ATOM 2464 C C . LEU A 1 313 ? 15.807 7.419 -26.920 1.00 86.75 313 LEU A C 1
ATOM 2466 O O . LEU A 1 313 ? 16.179 6.778 -25.939 1.00 86.75 313 LEU A O 1
ATOM 2470 N N . LEU A 1 314 ? 16.078 7.050 -28.169 1.00 88.56 314 LEU A N 1
ATOM 2471 C CA . LEU A 1 314 ? 16.849 5.877 -28.555 1.00 88.56 314 LEU A CA 1
ATOM 2472 C C . LEU A 1 314 ? 17.824 6.258 -29.664 1.00 88.56 314 LEU A C 1
ATOM 2474 O O . LEU A 1 314 ? 17.448 6.991 -30.578 1.00 88.56 314 LEU A O 1
ATOM 2478 N N . ASP A 1 315 ? 19.033 5.708 -29.591 1.00 88.62 315 ASP A N 1
ATOM 2479 C CA . ASP A 1 315 ? 20.025 5.831 -30.656 1.00 88.62 315 ASP A CA 1
ATOM 2480 C C . ASP A 1 315 ? 19.563 5.080 -31.914 1.00 88.62 315 ASP A C 1
ATOM 2482 O O . ASP A 1 315 ? 18.863 4.063 -31.821 1.00 88.62 315 ASP A O 1
ATOM 2486 N N . ASP A 1 316 ? 19.986 5.553 -33.087 1.00 88.12 316 ASP A N 1
ATOM 2487 C CA . ASP A 1 316 ? 19.607 4.961 -34.376 1.00 88.12 316 ASP A CA 1
ATOM 2488 C C . ASP A 1 316 ? 20.019 3.481 -34.462 1.00 88.12 316 ASP A C 1
ATOM 2490 O O . ASP A 1 316 ? 19.189 2.644 -34.816 1.00 88.12 316 ASP A O 1
ATOM 2494 N N . ASP A 1 317 ? 21.229 3.135 -34.007 1.00 87.88 317 ASP A N 1
ATOM 2495 C CA . ASP A 1 317 ? 21.736 1.753 -33.972 1.00 87.88 317 ASP A CA 1
ATOM 2496 C C . ASP A 1 317 ? 20.782 0.808 -33.218 1.00 87.88 317 ASP A C 1
ATOM 2498 O O . ASP A 1 317 ? 20.504 -0.313 -33.635 1.00 87.88 317 ASP A O 1
ATOM 2502 N N . VAL A 1 318 ? 20.202 1.286 -32.115 1.00 88.25 318 VAL A N 1
ATOM 2503 C CA . VAL A 1 318 ? 19.300 0.506 -31.255 1.00 88.25 318 VAL A CA 1
ATOM 2504 C C . VAL A 1 318 ? 17.970 0.263 -31.955 1.00 88.25 318 VAL A C 1
ATOM 2506 O O . VAL A 1 318 ? 17.362 -0.803 -31.811 1.00 88.25 318 VAL A O 1
ATOM 2509 N N . MET A 1 319 ? 17.499 1.259 -32.702 1.00 91.31 319 MET A N 1
ATOM 2510 C CA . MET A 1 319 ? 16.301 1.142 -33.517 1.00 91.31 319 MET A CA 1
ATOM 2511 C C . MET A 1 319 ? 16.527 0.178 -34.690 1.00 91.31 319 MET A C 1
ATOM 2513 O O . MET A 1 319 ? 15.686 -0.693 -34.926 1.00 91.31 319 MET A O 1
ATOM 2517 N N . GLU A 1 320 ? 17.655 0.287 -35.391 1.00 89.94 320 GLU A N 1
ATOM 2518 C CA . GLU A 1 320 ? 18.024 -0.600 -36.500 1.00 89.94 320 GLU A CA 1
ATOM 2519 C C . GLU A 1 320 ? 18.148 -2.062 -36.047 1.00 89.94 320 GLU A C 1
ATOM 2521 O O . GLU A 1 320 ? 17.537 -2.959 -36.648 1.00 89.94 320 GLU A O 1
ATOM 2526 N N . ASP A 1 321 ? 18.837 -2.298 -34.929 1.00 88.25 321 ASP A N 1
ATOM 2527 C CA . ASP A 1 321 ? 18.951 -3.612 -34.293 1.00 88.25 321 ASP A CA 1
ATOM 2528 C C . ASP A 1 321 ? 17.572 -4.176 -33.930 1.00 88.25 321 ASP A C 1
ATOM 2530 O O . ASP A 1 321 ? 17.274 -5.349 -34.168 1.00 88.25 321 ASP A O 1
ATOM 2534 N N . SER A 1 322 ? 16.680 -3.336 -33.396 1.00 91.44 322 SER A N 1
ATOM 2535 C CA . SER A 1 322 ? 15.333 -3.756 -32.997 1.00 91.44 322 SER A CA 1
ATOM 2536 C C . SER A 1 322 ? 14.441 -4.117 -34.189 1.00 91.44 322 SER A C 1
ATOM 2538 O O . SER A 1 322 ? 13.676 -5.080 -34.114 1.00 91.44 322 SER A O 1
ATOM 2540 N N . LEU A 1 323 ? 14.520 -3.366 -35.293 1.00 92.00 323 LEU A N 1
ATOM 2541 C CA . LEU A 1 323 ? 13.728 -3.595 -36.511 1.00 92.00 323 LEU A CA 1
ATOM 2542 C C . LEU A 1 323 ? 14.177 -4.840 -37.283 1.00 92.00 323 LEU A C 1
ATOM 2544 O O . LEU A 1 323 ? 13.354 -5.502 -37.926 1.00 92.00 323 LEU A O 1
ATOM 2548 N N . SER A 1 324 ? 15.467 -5.163 -37.206 1.00 91.44 324 SER A N 1
ATOM 2549 C CA . SER A 1 324 ? 16.076 -6.332 -37.846 1.00 91.44 324 SER A CA 1
ATOM 2550 C C . SER A 1 324 ? 16.129 -7.572 -36.939 1.00 91.44 324 SER A C 1
ATOM 2552 O O . SER A 1 324 ? 16.507 -8.653 -37.395 1.00 91.44 324 SER A O 1
ATOM 2554 N N . HIS A 1 325 ? 15.687 -7.452 -35.683 1.00 93.00 325 HIS A N 1
ATOM 2555 C CA . HIS A 1 325 ? 15.802 -8.505 -34.678 1.00 93.00 325 HIS A CA 1
ATOM 2556 C C . HIS A 1 325 ? 15.079 -9.811 -35.064 1.00 93.00 325 HIS A C 1
ATOM 2558 O O . HIS A 1 325 ? 13.977 -9.809 -35.620 1.00 93.00 325 HIS A O 1
ATOM 2564 N N . ALA A 1 326 ? 15.656 -10.963 -34.704 1.00 90.88 326 ALA A N 1
ATOM 2565 C CA . ALA A 1 326 ? 15.070 -12.274 -35.012 1.00 90.88 326 ALA A CA 1
ATOM 2566 C C . ALA A 1 326 ? 13.681 -12.465 -34.364 1.00 90.88 326 ALA A C 1
ATOM 2568 O O . ALA A 1 326 ? 12.741 -12.967 -34.990 1.00 90.88 326 ALA A O 1
ATOM 2569 N N . GLU A 1 327 ? 13.530 -12.015 -33.117 1.00 91.44 327 GLU A N 1
ATOM 2570 C CA . GLU A 1 327 ? 12.269 -12.076 -32.371 1.00 91.44 327 GLU A CA 1
ATOM 2571 C C . GLU A 1 327 ? 11.228 -11.083 -32.911 1.00 91.44 327 GLU A C 1
ATOM 2573 O O . GLU A 1 327 ? 11.468 -9.880 -33.014 1.00 91.44 327 GLU A O 1
ATOM 2578 N N . VAL A 1 328 ? 10.034 -11.592 -33.226 1.00 90.88 328 VAL A N 1
ATOM 2579 C CA . VAL A 1 328 ? 8.918 -10.799 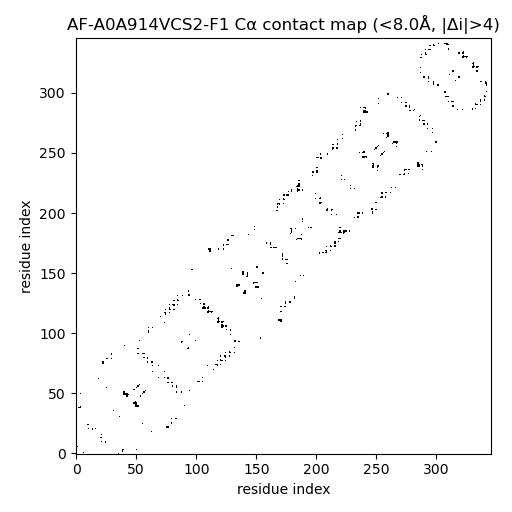-33.772 1.00 90.88 328 VAL A CA 1
ATOM 2580 C C . VAL A 1 328 ? 8.433 -9.737 -32.783 1.00 90.88 328 VAL A C 1
ATOM 2582 O O . VAL A 1 328 ? 8.084 -8.640 -33.202 1.00 90.88 328 VAL A O 1
ATOM 2585 N N . GLU A 1 329 ? 8.421 -10.033 -31.482 1.00 88.19 329 GLU A N 1
ATOM 2586 C CA . GLU A 1 329 ? 7.916 -9.109 -30.456 1.00 88.19 329 GLU A CA 1
ATOM 2587 C C . GLU A 1 329 ? 8.738 -7.816 -30.382 1.00 88.19 329 GLU A C 1
ATOM 2589 O O . GLU A 1 329 ? 8.169 -6.724 -30.335 1.00 88.19 329 GLU A O 1
ATOM 2594 N N . LEU A 1 330 ? 10.067 -7.931 -30.456 1.00 90.31 330 LEU A N 1
ATOM 2595 C CA . LEU A 1 330 ? 10.984 -6.790 -30.486 1.00 90.31 330 LEU A CA 1
ATOM 2596 C C . LEU A 1 330 ? 10.789 -5.948 -31.748 1.00 90.31 330 LEU A C 1
ATOM 2598 O O . LEU A 1 330 ? 10.611 -4.731 -31.654 1.00 90.31 330 LEU A O 1
ATOM 2602 N N . ARG A 1 331 ? 10.685 -6.605 -32.911 1.00 93.12 331 ARG A N 1
ATOM 2603 C CA . ARG A 1 331 ? 10.377 -5.926 -34.177 1.00 93.12 331 ARG A CA 1
ATOM 2604 C C . ARG A 1 331 ? 9.054 -5.176 -34.113 1.00 93.12 331 ARG A C 1
ATOM 2606 O O . ARG A 1 331 ? 8.992 -4.013 -34.492 1.00 93.12 331 ARG A O 1
ATOM 2613 N N . LEU A 1 332 ? 7.992 -5.814 -33.619 1.00 90.56 332 LEU A N 1
ATOM 2614 C CA . LEU A 1 332 ? 6.681 -5.178 -33.479 1.00 90.56 332 LEU A CA 1
ATOM 2615 C C . LEU A 1 332 ? 6.724 -3.997 -32.506 1.00 90.56 332 LEU A C 1
ATOM 2617 O O . LEU A 1 332 ? 6.092 -2.978 -32.767 1.00 90.56 332 LEU A O 1
ATOM 2621 N N . SER A 1 333 ? 7.462 -4.096 -31.400 1.00 88.81 333 SER A N 1
ATOM 2622 C CA . SER A 1 333 ? 7.642 -2.974 -30.473 1.00 88.81 333 SER A CA 1
ATOM 2623 C C . SER A 1 333 ? 8.351 -1.784 -31.124 1.00 88.81 333 SER A C 1
ATOM 2625 O O . SER A 1 333 ? 7.901 -0.654 -30.929 1.00 88.81 333 SER A O 1
ATOM 2627 N N . ALA A 1 334 ? 9.387 -2.024 -31.933 1.00 91.69 334 ALA A N 1
ATOM 2628 C CA . ALA A 1 334 ? 10.063 -0.981 -32.705 1.00 91.69 334 ALA A CA 1
ATOM 2629 C C . ALA A 1 334 ? 9.140 -0.358 -33.767 1.00 91.69 334 ALA A C 1
ATOM 2631 O O . ALA A 1 334 ? 8.993 0.862 -33.822 1.00 91.69 334 ALA A O 1
ATOM 2632 N N . TRP A 1 335 ? 8.422 -1.181 -34.538 1.00 90.81 335 TRP A N 1
ATOM 2633 C CA . TRP A 1 335 ? 7.430 -0.703 -35.508 1.00 90.81 335 TRP A CA 1
ATOM 2634 C C . TRP A 1 335 ? 6.332 0.141 -34.860 1.00 90.81 335 TRP A C 1
ATOM 2636 O O . TRP A 1 335 ? 5.985 1.199 -35.381 1.00 90.81 335 TRP A O 1
ATOM 2646 N N . HIS A 1 336 ? 5.804 -0.279 -33.708 1.00 87.44 336 HIS A N 1
ATOM 2647 C CA . HIS A 1 336 ? 4.823 0.520 -32.975 1.00 87.44 336 HIS A CA 1
ATOM 2648 C C . HIS A 1 336 ? 5.385 1.882 -32.568 1.00 87.44 336 HIS A C 1
ATOM 2650 O O . HIS A 1 336 ? 4.678 2.873 -32.687 1.00 87.44 336 HIS A O 1
ATOM 2656 N N . LEU A 1 337 ? 6.645 1.955 -32.136 1.00 87.56 337 LEU A N 1
ATOM 2657 C CA . LEU A 1 337 ? 7.287 3.214 -31.760 1.00 87.56 337 LEU A CA 1
ATOM 2658 C C . LEU A 1 337 ? 7.428 4.177 -32.959 1.00 87.56 337 LEU A C 1
ATOM 2660 O O . LEU A 1 337 ? 7.214 5.379 -32.802 1.00 87.56 337 LEU A O 1
ATOM 2664 N N . LEU A 1 338 ? 7.719 3.655 -34.158 1.00 86.69 338 LEU A N 1
ATOM 2665 C CA . LEU A 1 338 ? 7.732 4.442 -35.400 1.00 86.69 338 LEU A CA 1
ATOM 2666 C C . LEU A 1 338 ? 6.338 4.968 -35.773 1.00 86.69 338 LEU A C 1
ATOM 2668 O O . LEU A 1 338 ? 6.208 6.093 -36.248 1.00 86.69 338 LEU A O 1
ATOM 2672 N N . ILE A 1 339 ? 5.294 4.164 -35.559 1.00 83.44 339 ILE A N 1
ATOM 2673 C CA . ILE A 1 339 ? 3.908 4.525 -35.897 1.00 83.44 339 ILE A CA 1
ATOM 2674 C C . ILE A 1 339 ? 3.305 5.490 -34.864 1.00 83.44 339 ILE A C 1
ATOM 2676 O O . ILE A 1 339 ? 2.552 6.391 -35.231 1.00 83.44 339 ILE A O 1
ATOM 2680 N N . ASP A 1 340 ? 3.625 5.311 -33.580 1.00 75.94 340 ASP A N 1
ATOM 2681 C CA . ASP A 1 340 ? 3.056 6.066 -32.455 1.00 75.94 340 ASP A CA 1
ATOM 2682 C C . ASP A 1 340 ? 3.570 7.514 -32.356 1.00 75.94 340 ASP A C 1
ATOM 2684 O O . ASP A 1 340 ? 3.079 8.276 -31.506 1.00 75.94 340 ASP A O 1
ATOM 2688 N N . GLN A 1 341 ? 4.511 7.893 -33.229 1.00 71.12 341 GLN A N 1
ATOM 2689 C CA . GLN A 1 341 ? 5.045 9.242 -33.375 1.00 71.12 341 GLN A CA 1
ATOM 2690 C C . GLN A 1 341 ? 3.925 10.286 -33.532 1.00 71.12 341 GLN A C 1
ATOM 2692 O O . GLN A 1 341 ? 2.995 10.091 -34.325 1.00 71.12 341 GLN A O 1
ATOM 2697 N N . PRO A 1 342 ? 3.999 11.419 -32.809 1.00 63.78 342 PRO A N 1
ATOM 2698 C CA . PRO A 1 342 ? 3.131 12.550 -33.088 1.00 63.78 342 PRO A CA 1
ATOM 2699 C C . PRO A 1 342 ? 3.323 12.969 -34.549 1.00 63.78 342 PRO A C 1
ATOM 2701 O O . PRO A 1 342 ? 4.426 13.309 -34.971 1.00 63.78 342 PRO A O 1
ATOM 2704 N N . LYS A 1 343 ? 2.246 12.922 -35.343 1.00 60.22 343 LYS A N 1
ATOM 2705 C CA . LYS A 1 343 ? 2.270 13.497 -36.689 1.00 60.22 343 LYS A CA 1
ATOM 2706 C C . LYS A 1 343 ? 2.560 14.982 -36.517 1.00 60.22 343 LYS A C 1
ATOM 2708 O O . LYS A 1 343 ? 1.777 15.656 -35.850 1.00 60.22 343 LYS A O 1
ATOM 2713 N N . LEU A 1 344 ? 3.651 15.472 -37.105 1.00 51.16 344 LEU A N 1
ATOM 2714 C CA . LEU A 1 344 ? 3.872 16.905 -37.278 1.00 51.16 344 LEU A CA 1
ATOM 2715 C C . LEU A 1 344 ? 2.611 17.464 -37.945 1.00 51.16 344 LEU A C 1
ATOM 2717 O O . LEU A 1 344 ? 2.333 17.158 -39.105 1.00 51.16 344 LEU A O 1
ATOM 2721 N N . SER A 1 345 ? 1.790 18.186 -37.184 1.00 42.84 345 SER A N 1
ATOM 2722 C CA . SER A 1 345 ? 0.687 18.956 -37.740 1.00 42.84 345 SER A CA 1
ATOM 2723 C C . SER A 1 345 ? 1.319 20.032 -38.616 1.00 42.84 345 SER A C 1
ATOM 2725 O O . SER A 1 345 ? 1.908 20.972 -38.084 1.00 42.84 345 SER A O 1
ATOM 2727 N N . GLN A 1 346 ? 1.286 19.808 -39.931 1.00 35.25 346 GLN A N 1
ATOM 2728 C CA . GLN A 1 346 ? 1.629 20.811 -40.938 1.00 35.25 346 GLN A CA 1
ATOM 2729 C C . GLN A 1 346 ? 0.654 21.980 -40.891 1.00 35.25 346 GLN A C 1
ATOM 2731 O O . GLN A 1 346 ? -0.557 21.721 -40.680 1.00 35.25 346 GLN A O 1
#

Organism: NCBI:txid2011161

Foldseek 3Di:
DQAPVNLVVQQVVPVVHDPVSNLVSLVVVLPDDPVSLVRQQDDPDPVDRGNLQPPVLVSLLVSLPDPDDDPVSLLSSLVSLLSSLVSCVVVLRADDLVSLVSLLVSLVVPCQPPDPSSVVSSLSSLLSSVVSCCVPPPQNVVCQVVVHLGDDPSVLVVLVVLVPDDLLRLSSLSNLLSVCVRNNLASSDVSVDLCVLVSLLVSCLHPSNVVSSLVSLLSNCVGHDPVVLLSNLLNLLCQQLDPDPSSVCSVLPPNLVVNCVVPVVSSLVSLLSSLVVLVVDDDPSSLSSLLSSLLSNQVSCVPPPDRDASCVRDPPVSLVCQCPDPDPVSNVSSVCSVVSGDDPPD

InterPro domains:
  IPR051954 tRNA (32-2'-O)-methyltransferase regulator THADA [PTHR14387] (44-343)
  IPR056843 tRNA (32-2'-O)-methyltransferase regulator THADA-like, TPR repeats region [PF25150] (229-346)